Protein AF-0000000076236258 (afdb_homodimer)

Organism: NCBI:txid252671

Radius of gyration: 35.23 Å; Cα contacts (8 Å, |Δi|>4): 524; chains: 2; bounding box: 42×147×108 Å

Nearest PDB structures (foldseek):
  4jph-assembly2_C  TM=7.464E-01  e=4.775E-06  Mus musculus
  4jph-assembly2_D  TM=6.892E-01  e=2.609E-06  Mus musculus
  5hk5-assembly2_E  TM=7.072E-01  e=2.609E-06  Mus musculus
  5aej-assembly2_B  TM=6.443E-01  e=1.145E-06  Homo sapiens
  8enf-assembly1_A  TM=7.662E-01  e=2.104E-05  Caenorhabditis elegans

Structure (mmCIF, N/CA/C/O backbone):
data_AF-0000000076236258-model_v1
#
loop_
_entity.id
_entity.type
_entity.pdbx_description
1 polymer 'CTCK domain-containing protein'
#
loop_
_atom_site.group_PDB
_atom_site.id
_atom_site.type_symbol
_atom_site.label_atom_id
_atom_site.label_alt_id
_atom_site.label_comp_id
_atom_site.label_asym_id
_atom_site.label_entity_id
_atom_site.label_seq_id
_atom_site.pdbx_PDB_ins_code
_atom_site.Cartn_x
_atom_site.Cartn_y
_atom_site.Cartn_z
_atom_site.occupancy
_atom_site.B_iso_or_equiv
_atom_site.auth_seq_id
_atom_site.auth_comp_id
_atom_site.auth_asym_id
_atom_site.auth_atom_id
_atom_site.pdbx_PDB_model_num
ATOM 1 N N . MET A 1 1 ? 23.906 -75.125 52.469 1 28.56 1 MET A N 1
ATOM 2 C CA . MET A 1 1 ? 23.453 -74.688 51.156 1 28.56 1 MET A CA 1
ATOM 3 C C . MET A 1 1 ? 23.188 -73.188 51.125 1 28.56 1 MET A C 1
ATOM 5 O O . MET A 1 1 ? 22.469 -72.688 52 1 28.56 1 MET A O 1
ATOM 9 N N . THR A 1 2 ? 24.234 -72.438 50.594 1 33.56 2 THR A N 1
ATOM 10 C CA . THR A 1 2 ? 24.688 -71.062 50.406 1 33.56 2 THR A CA 1
ATOM 11 C C . THR A 1 2 ? 23.703 -70.312 49.562 1 33.56 2 THR A C 1
ATOM 13 O O . THR A 1 2 ? 23.5 -70.625 48.375 1 33.56 2 THR A O 1
ATOM 16 N N . LYS A 1 3 ? 22.547 -69.938 50.188 1 36.69 3 LYS A N 1
ATOM 17 C CA . LYS A 1 3 ? 21.438 -69.188 49.656 1 36.69 3 LYS A CA 1
ATOM 18 C C . LYS A 1 3 ? 21.938 -67.812 49.094 1 36.69 3 LYS A C 1
ATOM 20 O O . LYS A 1 3 ? 22.375 -66.938 49.844 1 36.69 3 LYS A O 1
ATOM 25 N N . MET A 1 4 ? 22.719 -67.938 47.906 1 33.28 4 MET A N 1
ATOM 26 C CA . MET A 1 4 ? 23.312 -66.875 47.062 1 33.28 4 MET A CA 1
ATOM 27 C C . MET A 1 4 ? 22.266 -65.875 46.625 1 33.28 4 MET A C 1
ATOM 29 O O . MET A 1 4 ? 21.516 -66.125 45.688 1 33.28 4 MET A O 1
ATOM 33 N N . ASN A 1 5 ? 21.234 -65.5 47.469 1 38.91 5 ASN A N 1
ATOM 34 C CA . ASN A 1 5 ? 20.281 -64.625 46.844 1 38.91 5 ASN A CA 1
ATOM 35 C C . ASN A 1 5 ? 20.953 -63.375 46.25 1 38.91 5 ASN A C 1
ATOM 37 O O . ASN A 1 5 ? 21.578 -62.594 46.969 1 38.91 5 ASN A O 1
ATOM 41 N N . SER A 1 6 ? 21.531 -63.438 45 1 36.34 6 SER A N 1
ATOM 42 C CA . SER A 1 6 ? 22.109 -62.438 44.125 1 36.34 6 SER A CA 1
ATOM 43 C C . SER A 1 6 ? 21.125 -61.312 43.844 1 36.34 6 SER A C 1
ATOM 45 O O . SER A 1 6 ? 20.062 -61.531 43.25 1 36.34 6 SER A O 1
ATOM 47 N N . ILE A 1 7 ? 20.672 -60.5 44.812 1 41.94 7 ILE A N 1
ATOM 48 C CA . ILE A 1 7 ? 19.812 -59.344 44.562 1 41.94 7 ILE A CA 1
ATOM 49 C C . ILE A 1 7 ? 20.469 -58.469 43.5 1 41.94 7 ILE A C 1
ATOM 51 O O . ILE A 1 7 ? 21.594 -57.969 43.688 1 41.94 7 ILE A O 1
ATOM 55 N N . LEU A 1 8 ? 20.125 -58.75 42.156 1 35.22 8 LEU A N 1
ATOM 56 C CA . LEU A 1 8 ? 20.406 -58 40.938 1 35.22 8 LEU A CA 1
ATOM 57 C C . LEU A 1 8 ? 19.938 -56.562 41.062 1 35.22 8 LEU A C 1
ATOM 59 O O . LEU A 1 8 ? 18.797 -56.312 41.406 1 35.22 8 LEU A O 1
ATOM 63 N N . GLN A 1 9 ? 20.875 -55.562 41.406 1 39.88 9 GLN A N 1
ATOM 64 C CA . GLN A 1 9 ? 20.781 -54.125 41.438 1 39.88 9 GLN A CA 1
ATOM 65 C C . GLN A 1 9 ? 20.406 -53.562 40.062 1 39.88 9 GLN A C 1
ATOM 67 O O . GLN A 1 9 ? 21.188 -53.656 39.094 1 39.88 9 GLN A O 1
ATOM 72 N N . LEU A 1 10 ? 19.109 -53.781 39.656 1 37.5 10 LEU A N 1
ATOM 73 C CA . LEU A 1 10 ? 18.688 -53.188 38.375 1 37.5 10 LEU A CA 1
ATOM 74 C C . LEU A 1 10 ? 18.875 -51.688 38.406 1 37.5 10 LEU A C 1
ATOM 76 O O . LEU A 1 10 ? 18.281 -51 39.25 1 37.5 10 LEU A O 1
ATOM 80 N N . VAL A 1 11 ? 20.141 -51.156 38.094 1 38.22 11 VAL A N 1
ATOM 81 C CA . VAL A 1 11 ? 20.484 -49.75 37.844 1 38.22 11 VAL A CA 1
ATOM 82 C C . VAL A 1 11 ? 19.562 -49.188 36.781 1 38.22 11 VAL A C 1
ATOM 84 O O . VAL A 1 11 ? 19.516 -49.688 35.656 1 38.22 11 VAL A O 1
ATOM 87 N N . CYS A 1 12 ? 18.359 -48.688 37.188 1 34.53 12 CYS A N 1
ATOM 88 C CA . CYS A 1 12 ? 17.453 -47.938 36.312 1 34.53 12 CYS A CA 1
ATOM 89 C C . CYS A 1 12 ? 18.172 -46.719 35.719 1 34.53 12 CYS A C 1
ATOM 91 O O . CYS A 1 12 ? 18.484 -45.75 36.438 1 34.53 12 CYS A O 1
ATOM 93 N N . LEU A 1 13 ? 19.125 -46.969 34.781 1 40.09 13 LEU A N 1
ATOM 94 C CA . LEU A 1 13 ? 19.703 -45.844 34.031 1 40.09 13 LEU A CA 1
ATOM 95 C C . LEU A 1 13 ? 18.625 -45.031 33.312 1 40.09 13 LEU A C 1
ATOM 97 O O . LEU A 1 13 ? 18 -45.531 32.375 1 40.09 13 LEU A O 1
ATOM 101 N N . VAL A 1 14 ? 17.766 -44.344 34.125 1 42.22 14 VAL A N 1
ATOM 102 C CA . VAL A 1 14 ? 16.828 -43.438 33.5 1 42.22 14 VAL A CA 1
ATOM 103 C C . VAL A 1 14 ? 17.578 -42.469 32.594 1 42.22 14 VAL A C 1
ATOM 105 O O . VAL A 1 14 ? 18.453 -41.719 33.062 1 42.22 14 VAL A O 1
ATOM 108 N N . THR A 1 15 ? 18.016 -42.906 31.406 1 41.34 15 THR A N 1
ATOM 109 C CA . THR A 1 15 ? 18.5 -41.969 30.391 1 41.34 15 THR A CA 1
ATOM 110 C C . THR A 1 15 ? 17.469 -40.875 30.141 1 41.34 15 THR A C 1
ATOM 112 O O . THR A 1 15 ? 16.297 -41.156 29.859 1 41.34 15 THR A O 1
ATOM 115 N N . PHE A 1 16 ? 17.469 -39.844 31.031 1 44.34 16 PHE A N 1
ATOM 116 C CA . PHE A 1 16 ? 16.75 -38.594 30.734 1 44.34 16 PHE A CA 1
ATOM 117 C C . PHE A 1 16 ? 17.062 -38.125 29.328 1 44.34 16 PHE A C 1
ATOM 119 O O . PHE A 1 16 ? 18.188 -37.688 29.062 1 44.34 16 PHE A O 1
ATOM 126 N N . ILE A 1 17 ? 16.547 -38.875 28.312 1 44.97 17 ILE A N 1
ATOM 127 C CA . ILE A 1 17 ? 16.625 -38.312 26.969 1 44.97 17 ILE A CA 1
ATOM 128 C C . ILE A 1 17 ? 16.016 -36.906 26.969 1 44.97 17 ILE A C 1
ATOM 130 O O . ILE A 1 17 ? 14.828 -36.75 27.219 1 44.97 17 ILE A O 1
ATOM 134 N N . SER A 1 18 ? 16.703 -35.938 27.562 1 43 18 SER A N 1
ATOM 135 C CA . SER A 1 18 ? 16.312 -34.562 27.297 1 43 18 SER A CA 1
ATOM 136 C C . SER A 1 18 ? 16.172 -34.312 25.797 1 43 18 SER A C 1
ATOM 138 O O . SER A 1 18 ? 17.156 -34.312 25.062 1 43 18 SER A O 1
ATOM 140 N N . PHE A 1 19 ? 15.094 -34.938 25.203 1 40.5 19 PHE A N 1
ATOM 141 C CA . PHE A 1 19 ? 14.82 -34.438 23.859 1 40.5 19 PHE A CA 1
ATOM 142 C C . PHE A 1 19 ? 14.703 -32.938 23.844 1 40.5 19 PHE A C 1
ATOM 144 O O . PHE A 1 19 ? 13.719 -32.375 24.328 1 40.5 19 PHE A O 1
ATOM 151 N N . CYS A 1 20 ? 15.82 -32.188 24.188 1 41.91 20 CYS A N 1
ATOM 152 C CA . CYS A 1 20 ? 15.812 -30.781 23.766 1 41.91 20 CYS A CA 1
ATOM 153 C C . CYS A 1 20 ? 15.273 -30.641 22.344 1 41.91 20 CYS A C 1
ATOM 155 O O . CYS A 1 20 ? 15.875 -31.156 21.391 1 41.91 20 CYS A O 1
ATOM 157 N N . HIS A 1 21 ? 13.914 -30.891 22.266 1 39.44 21 HIS A N 1
ATOM 158 C CA . HIS A 1 21 ? 13.305 -30.469 21 1 39.44 21 HIS A CA 1
ATOM 159 C C . HIS A 1 21 ? 13.867 -29.141 20.531 1 39.44 21 HIS A C 1
ATOM 161 O O . HIS A 1 21 ? 13.875 -28.156 21.281 1 39.44 21 HIS A O 1
ATOM 167 N N . SER A 1 22 ? 14.961 -29.203 19.812 1 40.66 22 SER A N 1
ATOM 168 C CA . SER A 1 22 ? 15.383 -28.047 19.031 1 40.66 22 SER A CA 1
ATOM 169 C C . SER A 1 22 ? 14.219 -27.453 18.25 1 40.66 22 SER A C 1
ATOM 171 O O . SER A 1 22 ? 13.602 -28.125 17.422 1 40.66 22 SER A O 1
ATOM 173 N N . ALA A 1 23 ? 13.297 -26.641 18.953 1 37.44 23 ALA A N 1
ATOM 174 C CA . ALA A 1 23 ? 12.477 -25.719 18.172 1 37.44 23 ALA A CA 1
ATOM 175 C C . ALA A 1 23 ? 13.281 -25.125 17.031 1 37.44 23 ALA A C 1
ATOM 177 O O . ALA A 1 23 ? 14.281 -24.422 17.25 1 37.44 23 ALA A O 1
ATOM 178 N N . SER A 1 24 ? 13.469 -25.969 16.016 1 32.91 24 SER A N 1
ATOM 179 C CA . SER A 1 24 ? 13.93 -25.297 14.797 1 32.91 24 SER A CA 1
ATOM 180 C C . SER A 1 24 ? 13.125 -24.031 14.516 1 32.91 24 SER A C 1
ATOM 182 O O . SER A 1 24 ? 11.914 -24.109 14.281 1 32.91 24 SER A O 1
ATOM 184 N N . LEU A 1 25 ? 13.289 -23.047 15.406 1 31.89 25 LEU A N 1
ATOM 185 C CA . LEU A 1 25 ? 12.82 -21.75 14.922 1 31.89 25 LEU A CA 1
ATOM 186 C C . LEU A 1 25 ? 13.102 -21.594 13.43 1 31.89 25 LEU A C 1
ATOM 188 O O . LEU A 1 25 ? 14.25 -21.719 12.992 1 31.89 25 LEU A O 1
ATOM 192 N N . VAL A 1 26 ? 12.32 -22.234 12.633 1 31 26 VAL A N 1
ATOM 193 C CA . VAL A 1 26 ? 12.328 -21.734 11.266 1 31 26 VAL A CA 1
ATOM 194 C C . VAL A 1 26 ? 12.531 -20.219 11.266 1 31 26 VAL A C 1
ATOM 196 O O . VAL A 1 26 ? 11.648 -19.469 11.68 1 31 26 VAL A O 1
ATOM 199 N N . ARG A 1 27 ? 13.664 -19.812 11.672 1 29.17 27 ARG A N 1
ATOM 200 C CA . ARG A 1 27 ? 14.016 -18.438 11.32 1 29.17 27 ARG A CA 1
ATOM 201 C C . ARG A 1 27 ? 13.609 -18.109 9.883 1 29.17 27 ARG A C 1
ATOM 203 O O . ARG A 1 27 ? 14.07 -18.766 8.945 1 29.17 27 ARG A O 1
ATOM 210 N N . ARG A 1 28 ? 12.258 -17.969 9.633 1 30.39 28 ARG A N 1
ATOM 211 C CA . ARG A 1 28 ? 12.016 -17.219 8.398 1 30.39 28 ARG A CA 1
ATOM 212 C C . ARG A 1 28 ? 13.18 -16.297 8.078 1 30.39 28 ARG A C 1
ATOM 214 O O . ARG A 1 28 ? 13.57 -15.469 8.906 1 30.39 28 ARG A O 1
ATOM 221 N N . SER A 1 29 ? 14.141 -16.859 7.523 1 35.22 29 SER A N 1
ATOM 222 C CA . SER A 1 29 ? 15.156 -15.945 7 1 35.22 29 SER A CA 1
ATOM 223 C C . SER A 1 29 ? 14.547 -14.602 6.609 1 35.22 29 SER A C 1
ATOM 225 O O . SER A 1 29 ? 13.703 -14.531 5.715 1 35.22 29 SER A O 1
ATOM 227 N N . VAL A 1 30 ? 14.102 -13.891 7.547 1 35.78 30 VAL A N 1
ATOM 228 C CA . VAL A 1 30 ? 14.117 -12.516 7.047 1 35.78 30 VAL A CA 1
ATOM 229 C C . VAL A 1 30 ? 15.367 -12.281 6.207 1 35.78 30 VAL A C 1
ATOM 231 O O . VAL A 1 30 ? 16.484 -12.375 6.715 1 35.78 30 VAL A O 1
ATOM 234 N N . ASP A 1 31 ? 15.594 -13.094 5.176 1 35.62 31 ASP A N 1
ATOM 235 C CA . ASP A 1 31 ? 16.656 -12.547 4.34 1 35.62 31 ASP A CA 1
ATOM 236 C C . ASP A 1 31 ? 16.75 -11.031 4.488 1 35.62 31 ASP A C 1
ATOM 238 O O . ASP A 1 31 ? 15.75 -10.328 4.352 1 35.62 31 ASP A O 1
ATOM 242 N N . GLY A 1 32 ? 17.391 -10.477 5.43 1 41.44 32 GLY A N 1
ATOM 243 C CA . GLY A 1 32 ? 17.875 -9.109 5.426 1 41.44 32 GLY A CA 1
ATOM 244 C C . GLY A 1 32 ? 17.984 -8.516 4.031 1 41.44 32 GLY A C 1
ATOM 245 O O . GLY A 1 32 ? 18.891 -7.738 3.754 1 41.44 32 GLY A O 1
ATOM 246 N N . SER A 1 33 ? 17.531 -9.273 3.004 1 45.41 33 SER A N 1
ATOM 247 C CA . SER A 1 33 ? 17.719 -8.789 1.641 1 45.41 33 SER A CA 1
ATOM 248 C C . SER A 1 33 ? 17.344 -7.316 1.517 1 45.41 33 SER A C 1
ATOM 250 O O . SER A 1 33 ? 16.297 -6.895 2.031 1 45.41 33 SER A O 1
ATOM 252 N N . ALA A 1 34 ? 18.312 -6.543 1.333 1 53.38 34 ALA A N 1
ATOM 253 C CA . ALA A 1 34 ? 18.203 -5.16 0.871 1 53.38 34 ALA A CA 1
ATOM 254 C C . ALA A 1 34 ? 16.938 -4.953 0.055 1 53.38 34 ALA A C 1
ATOM 256 O O . ALA A 1 34 ? 16.625 -5.734 -0.847 1 53.38 34 ALA A O 1
ATOM 257 N N . SER A 1 35 ? 15.922 -4.324 0.714 1 75.06 35 SER A N 1
ATOM 258 C CA . SER A 1 35 ? 14.711 -3.949 -0.01 1 75.06 35 SER A CA 1
ATOM 259 C C . SER A 1 35 ? 15.016 -3.658 -1.477 1 75.06 35 SER A C 1
ATOM 261 O O . SER A 1 35 ? 15.898 -2.863 -1.788 1 75.06 35 SER A O 1
ATOM 263 N N . THR A 1 36 ? 14.734 -4.645 -2.277 1 90.44 36 THR A N 1
ATOM 264 C CA . THR A 1 36 ? 14.883 -4.445 -3.715 1 90.44 36 THR A CA 1
ATOM 265 C C . THR A 1 36 ? 13.664 -3.723 -4.289 1 90.44 36 THR A C 1
ATOM 267 O O . THR A 1 36 ? 12.578 -3.777 -3.719 1 90.44 36 THR A O 1
ATOM 270 N N . PRO A 1 37 ? 13.945 -2.998 -5.316 1 96.12 37 PRO A N 1
ATOM 271 C CA . PRO A 1 37 ? 12.797 -2.393 -5.988 1 96.12 37 PRO A CA 1
ATOM 272 C C . PRO A 1 37 ? 11.82 -3.43 -6.531 1 96.12 37 PRO A C 1
ATOM 274 O O . PRO A 1 37 ? 12.195 -4.582 -6.762 1 96.12 37 PRO A O 1
ATOM 277 N N . CYS A 1 38 ? 10.672 -3.082 -6.742 1 97.31 38 CYS A N 1
ATOM 278 C CA . CYS A 1 38 ? 9.594 -3.92 -7.254 1 97.31 38 CYS A CA 1
ATOM 279 C C . CYS A 1 38 ? 10.023 -4.633 -8.531 1 97.31 38 CYS A C 1
ATOM 281 O O . CYS A 1 38 ? 10.398 -3.984 -9.516 1 97.31 38 CYS A O 1
ATOM 283 N N . ALA A 1 39 ? 9.938 -5.941 -8.484 1 98.44 39 ALA A N 1
ATOM 284 C CA . ALA A 1 39 ? 10.375 -6.754 -9.617 1 98.44 39 ALA A CA 1
ATOM 285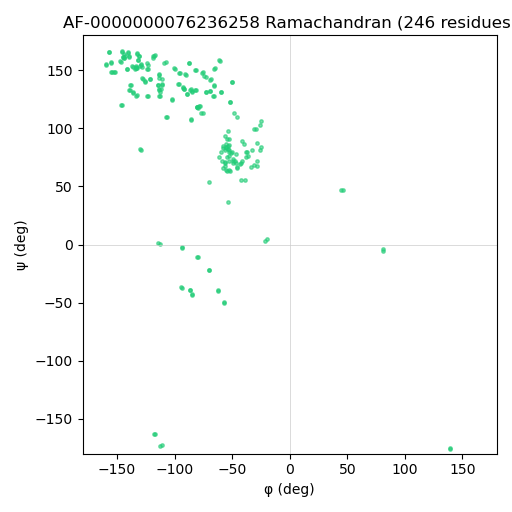 C C . ALA A 1 39 ? 9.703 -8.125 -9.602 1 98.44 39 ALA A C 1
ATOM 287 O O . ALA A 1 39 ? 9.102 -8.516 -8.594 1 98.44 39 ALA A O 1
ATOM 288 N N . VAL A 1 40 ? 9.844 -8.781 -10.781 1 98.75 40 VAL A N 1
ATOM 289 C CA . VAL A 1 40 ? 9.344 -10.148 -10.898 1 98.75 40 VAL A CA 1
ATOM 290 C C . VAL A 1 40 ? 10.141 -11.07 -9.984 1 98.75 40 VAL A C 1
ATOM 292 O O . VAL A 1 40 ? 11.367 -10.977 -9.914 1 98.75 40 VAL A O 1
ATOM 295 N N . LYS A 1 41 ? 9.477 -11.938 -9.297 1 98.38 41 LYS A N 1
ATOM 296 C CA . LYS A 1 41 ? 10.117 -12.867 -8.367 1 98.38 41 LYS A CA 1
ATOM 297 C C . LYS A 1 41 ? 9.508 -14.266 -8.5 1 98.38 41 LYS A C 1
ATOM 299 O O . LYS A 1 41 ? 8.289 -14.414 -8.562 1 98.38 41 LYS A O 1
ATOM 304 N N . LYS A 1 42 ? 10.359 -15.297 -8.484 1 98.19 42 LYS A N 1
ATOM 305 C CA . LYS A 1 42 ? 9.875 -16.672 -8.453 1 98.19 42 LYS A CA 1
ATOM 306 C C . LYS A 1 42 ? 9.219 -17 -7.113 1 98.19 42 LYS A C 1
ATOM 308 O O . LYS A 1 42 ? 9.719 -16.594 -6.059 1 98.19 42 LYS A O 1
ATOM 313 N N . MET A 1 43 ? 8.125 -17.781 -7.16 1 97.19 43 MET A N 1
ATOM 314 C CA . MET A 1 43 ? 7.375 -18.188 -5.973 1 97.19 43 MET A CA 1
ATOM 315 C C . MET A 1 43 ? 6.793 -19.578 -6.141 1 97.19 43 MET A C 1
ATOM 317 O O . MET A 1 43 ? 6.617 -20.047 -7.262 1 97.19 43 MET A O 1
ATOM 321 N N . ARG A 1 44 ? 6.531 -20.172 -5.004 1 96.69 44 ARG A N 1
ATOM 322 C CA . ARG A 1 44 ? 5.875 -21.469 -5.027 1 96.69 44 ARG A CA 1
ATOM 323 C C . ARG A 1 44 ? 4.367 -21.328 -4.844 1 96.69 44 ARG A C 1
ATOM 325 O O . ARG A 1 44 ? 3.912 -20.562 -3.988 1 96.69 44 ARG A O 1
ATOM 332 N N . MET A 1 45 ? 3.684 -22.109 -5.641 1 96.75 45 MET A N 1
ATOM 333 C CA . MET A 1 45 ? 2.227 -22.109 -5.539 1 96.75 45 MET A CA 1
ATOM 334 C C . MET A 1 45 ? 1.678 -23.531 -5.582 1 96.75 45 MET A C 1
ATOM 336 O O . MET A 1 45 ? 2.059 -24.328 -6.449 1 96.75 45 MET A O 1
ATOM 340 N N . LYS A 1 46 ? 0.802 -23.797 -4.605 1 96.19 46 LYS A N 1
ATOM 341 C CA . LYS A 1 46 ? 0.117 -25.078 -4.605 1 96.19 46 LYS A CA 1
ATOM 342 C C . LYS A 1 46 ? -1.222 -25 -5.332 1 96.19 46 LYS A C 1
ATOM 344 O O . LYS A 1 46 ? -2.002 -24.062 -5.098 1 96.19 46 LYS A O 1
ATOM 349 N N . ILE A 1 47 ? -1.46 -25.938 -6.121 1 96.06 47 ILE A N 1
ATOM 350 C CA . ILE A 1 47 ? -2.707 -26.031 -6.871 1 96.06 47 ILE A CA 1
ATOM 351 C C . ILE A 1 47 ? -3.523 -27.219 -6.387 1 96.06 47 ILE A C 1
ATOM 353 O O . ILE A 1 47 ? -3.023 -28.344 -6.355 1 96.06 47 ILE A O 1
ATOM 357 N N . TYR A 1 48 ? -4.781 -26.922 -6.055 1 94.5 48 TYR A N 1
ATOM 358 C CA . TYR A 1 48 ? -5.703 -27.922 -5.535 1 94.5 48 TYR A CA 1
ATOM 359 C C . TYR A 1 48 ? -6.855 -28.156 -6.504 1 94.5 48 TYR A C 1
ATOM 361 O O . TYR A 1 48 ? -7.402 -27.203 -7.07 1 94.5 48 TYR A O 1
ATOM 369 N N . GLU A 1 49 ? -7.191 -29.438 -6.676 1 93.75 49 GLU A N 1
ATOM 370 C CA . GLU A 1 49 ? -8.359 -29.875 -7.43 1 93.75 49 GLU A CA 1
ATOM 371 C C . GLU A 1 49 ? -8.953 -31.141 -6.824 1 93.75 49 GLU A C 1
ATOM 373 O O . GLU A 1 49 ? -8.273 -32.156 -6.699 1 93.75 49 GLU A O 1
ATOM 378 N N . PRO A 1 50 ? -10.219 -31 -6.414 1 94.19 50 PRO A N 1
ATOM 379 C CA . PRO A 1 50 ? -10.805 -32.219 -5.859 1 94.19 50 PRO A CA 1
ATOM 380 C C . PRO A 1 50 ? -10.625 -33.438 -6.773 1 94.19 50 PRO A C 1
ATOM 382 O O . PRO A 1 50 ? -10.836 -33.344 -7.984 1 94.19 50 PRO A O 1
ATOM 385 N N . GLY A 1 51 ? -10.312 -34.625 -6.117 1 96.94 51 GLY A N 1
ATOM 386 C CA . GLY A 1 51 ? -10.102 -35.875 -6.855 1 96.94 51 GLY A CA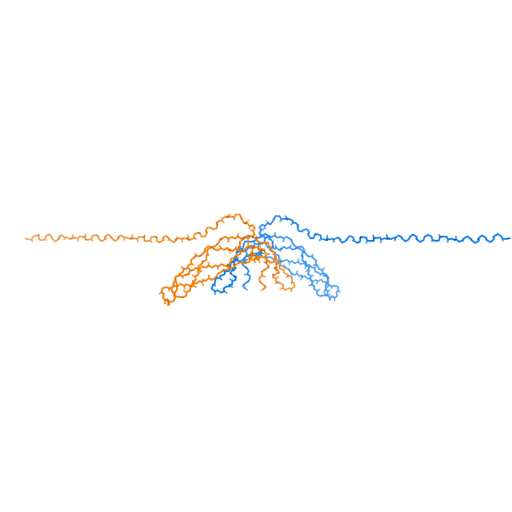 1
ATOM 387 C C . GLY A 1 51 ? -8.711 -35.969 -7.453 1 96.94 51 GLY A C 1
ATOM 388 O O . GLY A 1 51 ? -8.359 -37 -8.031 1 96.94 51 GLY A O 1
ATOM 389 N N . CYS A 1 52 ? -7.945 -34.906 -7.289 1 97.31 52 CYS A N 1
ATOM 390 C CA . CYS A 1 52 ? -6.598 -34.875 -7.852 1 97.31 52 CYS A CA 1
ATOM 391 C C . CYS A 1 52 ? -5.551 -34.719 -6.754 1 97.31 52 CYS A C 1
ATOM 393 O O . CYS A 1 52 ? -5.879 -34.344 -5.633 1 97.31 52 CYS A O 1
ATOM 395 N N . GLY A 1 53 ? -4.293 -35.094 -7.094 1 96.88 53 GLY A N 1
ATOM 396 C CA . GLY A 1 53 ? -3.174 -34.812 -6.211 1 96.88 53 GLY A CA 1
ATOM 397 C C . GLY A 1 53 ? -2.756 -33.344 -6.238 1 96.88 53 GLY A C 1
ATOM 398 O O . GLY A 1 53 ? -2.842 -32.688 -7.277 1 96.88 53 GLY A O 1
ATOM 399 N N . VAL A 1 54 ? -2.277 -32.875 -5.129 1 96.44 54 VAL A N 1
ATOM 400 C CA . VAL A 1 54 ? -1.801 -31.5 -5.051 1 96.44 54 VAL A CA 1
ATOM 401 C C . VAL A 1 54 ? -0.526 -31.344 -5.875 1 96.44 54 VAL A C 1
ATOM 403 O O . VAL A 1 54 ? 0.377 -32.188 -5.797 1 96.44 54 VAL A O 1
ATOM 406 N N . VAL A 1 55 ? -0.478 -30.344 -6.684 1 97 55 VAL A N 1
ATOM 407 C CA . VAL A 1 55 ? 0.728 -30.031 -7.445 1 97 55 VAL A CA 1
ATOM 408 C C . VAL A 1 55 ? 1.309 -28.703 -6.984 1 97 55 VAL A C 1
ATOM 410 O O . VAL A 1 55 ? 0.574 -27.734 -6.801 1 97 55 VAL A O 1
ATOM 413 N N . THR A 1 56 ? 2.625 -28.641 -6.746 1 97 56 THR A N 1
ATOM 414 C CA . THR A 1 56 ? 3.33 -27.406 -6.449 1 97 56 THR A CA 1
ATOM 415 C C . THR A 1 56 ? 4.09 -26.906 -7.676 1 97 56 THR A C 1
ATOM 417 O O . THR A 1 56 ? 4.906 -27.641 -8.242 1 97 56 THR A O 1
ATOM 420 N N . VAL A 1 57 ? 3.775 -25.719 -8.008 1 97.44 57 VAL A N 1
ATOM 421 C CA . VAL A 1 57 ? 4.48 -25.156 -9.148 1 97.44 57 VAL A CA 1
ATOM 422 C C . VAL A 1 57 ? 5.359 -23.984 -8.688 1 97.44 57 VAL A C 1
ATOM 424 O O . VAL A 1 57 ? 5.047 -23.312 -7.707 1 97.44 57 VAL A O 1
ATOM 427 N N . ILE A 1 58 ? 6.539 -23.828 -9.375 1 97.38 58 ILE A N 1
ATOM 428 C CA . ILE A 1 58 ? 7.301 -22.594 -9.266 1 97.38 58 ILE A CA 1
ATOM 429 C C . ILE A 1 58 ? 6.773 -21.562 -10.273 1 97.38 58 ILE A C 1
ATOM 431 O O . ILE A 1 58 ? 6.898 -21.766 -11.492 1 97.38 58 ILE A O 1
ATOM 435 N N . THR A 1 59 ? 6.148 -20.625 -9.758 1 97.25 59 THR A N 1
ATOM 436 C CA . THR A 1 59 ? 5.602 -19.562 -10.602 1 97.25 59 THR A CA 1
ATOM 437 C C . THR A 1 59 ? 6.32 -18.25 -10.344 1 97.25 59 THR A C 1
ATOM 439 O O . THR A 1 59 ? 7.367 -18.219 -9.695 1 97.25 59 THR A O 1
ATOM 442 N N . LYS A 1 60 ? 5.688 -17.172 -11.047 1 98.62 60 LYS A N 1
ATOM 443 C CA . LYS A 1 60 ? 6.27 -15.844 -10.836 1 98.62 60 LYS A CA 1
ATOM 444 C C . LYS A 1 60 ? 5.227 -14.859 -10.312 1 98.62 60 LYS A C 1
ATOM 446 O O . LYS A 1 60 ? 4.137 -14.742 -10.875 1 98.62 60 LYS A O 1
ATOM 451 N N . GLY A 1 61 ? 5.562 -14.211 -9.242 1 98.31 61 GLY A N 1
ATOM 452 C CA . GLY A 1 61 ? 4.848 -13.062 -8.727 1 98.31 61 GLY A CA 1
ATOM 453 C C . GLY A 1 61 ? 5.688 -11.797 -8.703 1 98.31 61 GLY A C 1
ATOM 454 O O . GLY A 1 61 ? 6.664 -11.68 -9.445 1 98.31 61 GLY A O 1
ATOM 455 N N . CYS A 1 62 ? 5.184 -10.883 -7.941 1 98.31 62 CYS A N 1
ATOM 456 C CA . CYS A 1 62 ? 5.883 -9.609 -7.824 1 98.31 62 CYS A CA 1
ATOM 457 C C . CYS A 1 62 ? 6.258 -9.32 -6.375 1 98.31 62 CYS A C 1
ATOM 459 O O . CYS A 1 62 ? 5.488 -9.617 -5.461 1 98.31 62 CYS A O 1
ATOM 461 N N . HIS A 1 63 ? 7.441 -8.742 -6.266 1 97.44 63 HIS A N 1
ATOM 462 C CA . HIS A 1 63 ? 7.934 -8.398 -4.934 1 97.44 63 HIS A CA 1
ATOM 463 C C . HIS A 1 63 ? 8.883 -7.207 -4.988 1 97.44 63 HIS A C 1
ATOM 465 O O . HIS A 1 63 ? 9.695 -7.094 -5.91 1 97.44 63 HIS A O 1
ATOM 471 N N . GLY A 1 64 ? 8.82 -6.469 -3.873 1 96.75 64 GLY A N 1
ATOM 472 C CA . GLY A 1 64 ? 9.758 -5.367 -3.727 1 96.75 64 GLY A CA 1
ATOM 473 C C . GLY A 1 64 ? 9.125 -4.121 -3.135 1 96.75 64 GLY A C 1
ATOM 474 O O . GLY A 1 64 ? 7.945 -4.125 -2.771 1 96.75 64 GLY A O 1
ATOM 475 N N . TYR A 1 65 ? 9.914 -3.053 -3.072 1 95.62 65 TYR A N 1
ATOM 476 C CA . TYR A 1 65 ? 9.406 -1.88 -2.367 1 95.62 65 TYR A CA 1
ATOM 477 C C . TYR A 1 65 ? 8.781 -0.885 -3.34 1 95.62 65 TYR A C 1
ATOM 479 O O . TYR A 1 65 ? 9.227 -0.769 -4.484 1 95.62 65 TYR A O 1
ATOM 487 N N . CYS A 1 66 ? 7.844 -0.245 -2.873 1 95.56 66 CYS A N 1
ATOM 488 C CA . CYS A 1 66 ? 7.219 0.93 -3.475 1 95.56 66 CYS A CA 1
ATOM 489 C C . CYS A 1 66 ? 7.129 2.072 -2.471 1 95.56 66 CYS A C 1
ATOM 491 O O . CYS A 1 66 ? 7.172 1.847 -1.259 1 95.56 66 CYS A O 1
ATOM 493 N N . THR A 1 67 ? 7.082 3.264 -3.068 1 95 67 THR A N 1
ATOM 494 C CA . THR A 1 67 ? 7.012 4.422 -2.188 1 95 67 THR A CA 1
ATOM 495 C C . THR A 1 67 ? 5.559 4.793 -1.896 1 95 67 THR A C 1
ATOM 497 O O . THR A 1 67 ? 4.688 4.637 -2.754 1 95 67 THR A O 1
ATOM 500 N N . SER A 1 68 ? 5.426 5.27 -0.695 1 95 68 SER A N 1
ATOM 501 C CA . SER A 1 68 ? 4.113 5.75 -0.271 1 95 68 SER A CA 1
ATOM 502 C C . SER A 1 68 ? 4.242 6.953 0.66 1 95 68 SER A C 1
ATOM 504 O O . SER A 1 68 ? 5.328 7.238 1.169 1 95 68 SER A O 1
ATOM 506 N N . SER A 1 69 ? 3.104 7.645 0.744 1 95.62 69 SER A N 1
ATOM 507 C CA . SER A 1 69 ? 3.027 8.781 1.65 1 95.62 69 SER A CA 1
ATOM 508 C C . SER A 1 69 ? 1.667 8.859 2.336 1 95.62 69 SER A C 1
ATOM 510 O O . SER A 1 69 ? 0.651 8.469 1.754 1 95.62 69 SER A O 1
ATOM 512 N N . SER A 1 70 ? 1.746 9.438 3.559 1 96.06 70 SER A N 1
ATOM 513 C CA . SER A 1 70 ? 0.504 9.586 4.309 1 96.06 70 SER A CA 1
ATOM 514 C C . SER A 1 70 ? 0.585 10.742 5.297 1 96.06 70 SER A C 1
ATOM 516 O O . SER A 1 70 ? 1.67 11.086 5.773 1 96.06 70 SER A O 1
ATOM 518 N N . MET A 1 71 ? -0.553 11.352 5.516 1 96.88 71 MET A N 1
ATOM 519 C CA . MET A 1 71 ? -0.67 12.422 6.504 1 96.88 71 MET A CA 1
ATOM 520 C C . MET A 1 71 ? -2.123 12.617 6.926 1 96.88 71 MET A C 1
ATOM 522 O O . MET A 1 71 ? -3.039 12.359 6.141 1 96.88 71 MET A O 1
ATOM 526 N N . TYR A 1 72 ? -2.309 13.133 8.109 1 96.38 72 TYR A N 1
ATOM 527 C CA . TYR A 1 72 ? -3.67 13.445 8.531 1 96.38 72 TYR A CA 1
ATOM 528 C C . TYR A 1 72 ? -4.121 14.789 7.965 1 96.38 72 TYR A C 1
ATOM 530 O O . TYR A 1 72 ? -3.389 15.773 8.031 1 96.38 72 TYR A O 1
ATOM 538 N N . THR A 1 73 ? -5.312 14.719 7.43 1 93.62 73 THR A N 1
ATOM 539 C CA . THR A 1 73 ? -5.934 15.969 6.988 1 93.62 73 THR A CA 1
ATOM 540 C C . THR A 1 73 ? -6.691 16.625 8.133 1 93.62 73 THR A C 1
ATOM 542 O O . THR A 1 73 ? -7.188 15.945 9.039 1 93.62 73 THR A O 1
ATOM 545 N N . ASN A 1 74 ? -6.84 17.875 7.992 1 91.56 74 ASN A N 1
ATOM 546 C CA . ASN A 1 74 ? -7.496 18.594 9.078 1 91.56 74 ASN A CA 1
ATOM 547 C C . ASN A 1 74 ? -9.016 18.578 8.93 1 91.56 74 ASN A C 1
ATOM 549 O O . ASN A 1 74 ? -9.742 18.547 9.922 1 91.56 74 ASN A O 1
ATOM 553 N N . ASP A 1 75 ? -9.547 18.703 7.762 1 86.62 75 ASP A N 1
ATOM 554 C CA . ASP A 1 75 ? -10.977 18.859 7.504 1 86.62 75 ASP A CA 1
ATOM 555 C C . ASP A 1 75 ? -11.75 17.625 7.973 1 86.62 75 ASP A C 1
ATOM 557 O O . ASP A 1 75 ? -12.82 17.75 8.57 1 86.62 75 ASP A O 1
ATOM 561 N N . LYS A 1 76 ? -11.289 16.5 7.82 1 88.44 76 LYS A N 1
ATOM 562 C CA . LYS A 1 76 ? -11.977 15.281 8.219 1 88.44 76 LYS A CA 1
ATOM 563 C C . LYS A 1 76 ? -11.227 14.562 9.344 1 88.44 76 LYS A C 1
ATOM 565 O O . LYS A 1 76 ? -11.695 13.547 9.859 1 88.44 76 LYS A O 1
ATOM 570 N N . ASP A 1 77 ? -10.141 15.141 9.766 1 90.06 77 ASP A N 1
ATOM 571 C CA . ASP A 1 77 ? -9.266 14.469 10.727 1 90.06 77 ASP A CA 1
ATOM 572 C C . ASP A 1 77 ? -9.047 13.008 10.336 1 90.06 77 ASP A C 1
ATOM 574 O O . ASP A 1 77 ? -9.219 12.102 11.156 1 90.06 77 ASP A O 1
ATOM 578 N N . ALA A 1 78 ? -8.734 12.797 9.031 1 93.56 78 ALA A N 1
ATOM 579 C CA . ALA A 1 78 ? -8.562 11.461 8.453 1 93.56 78 ALA A CA 1
ATOM 580 C C . ALA A 1 78 ? -7.191 11.32 7.805 1 93.56 78 ALA A C 1
ATOM 582 O O . ALA A 1 78 ? -6.582 12.312 7.402 1 93.56 78 ALA A O 1
ATOM 583 N N . LEU A 1 79 ? -6.852 10.102 7.758 1 94.31 79 LEU A N 1
ATOM 584 C CA . LEU A 1 79 ? -5.582 9.789 7.109 1 94.31 79 LEU A CA 1
ATOM 585 C C . LEU A 1 79 ? -5.719 9.844 5.59 1 94.31 79 LEU A C 1
ATOM 587 O O . LEU A 1 79 ? -6.492 9.086 5.004 1 94.31 79 LEU A O 1
ATOM 591 N N . ALA A 1 80 ? -5.086 10.758 4.961 1 93.12 80 ALA A N 1
ATOM 592 C CA . ALA A 1 80 ? -4.906 10.766 3.514 1 93.12 80 ALA A CA 1
ATOM 593 C C . ALA A 1 80 ? -3.701 9.93 3.102 1 93.12 80 ALA A C 1
ATOM 595 O O . ALA A 1 80 ? -2.6 10.117 3.621 1 93.12 80 ALA A O 1
ATOM 596 N N . ILE A 1 81 ? -3.959 9.086 2.111 1 92.56 81 ILE A N 1
ATOM 597 C CA . ILE A 1 81 ? -2.906 8.141 1.758 1 92.56 81 ILE A CA 1
ATOM 598 C C . ILE A 1 81 ? -2.723 8.109 0.242 1 92.56 81 ILE A C 1
ATOM 600 O O . ILE A 1 81 ? -3.697 7.988 -0.505 1 92.56 81 ILE A O 1
ATOM 604 N N . ASP A 1 82 ? -1.499 8.281 -0.106 1 92.38 82 ASP A N 1
ATOM 605 C CA . ASP A 1 82 ? -1.022 7.91 -1.435 1 92.38 82 ASP A CA 1
ATOM 606 C C . ASP A 1 82 ? -0.169 6.645 -1.379 1 92.38 82 ASP A C 1
ATOM 608 O O . ASP A 1 82 ? 0.954 6.672 -0.872 1 92.38 82 ASP A O 1
ATOM 612 N N . CYS A 1 83 ? -0.724 5.598 -1.901 1 91.62 83 CYS A N 1
ATOM 613 C CA . CYS A 1 83 ? 0.016 4.352 -1.729 1 91.62 83 CYS A CA 1
ATOM 614 C C . CYS A 1 83 ? 0.122 3.594 -3.047 1 91.62 83 CYS A C 1
ATOM 616 O O . CYS A 1 83 ? -0.671 3.818 -3.963 1 91.62 83 CYS A O 1
ATOM 618 N N . LYS A 1 84 ? 1.184 2.855 -3.109 1 91.56 84 LYS A N 1
ATOM 619 C CA . LYS A 1 84 ? 1.426 1.887 -4.176 1 91.56 84 LYS A CA 1
ATOM 620 C C . LYS A 1 84 ? 1.964 0.574 -3.613 1 91.56 84 LYS A C 1
ATOM 622 O O . LYS A 1 84 ? 2.605 0.561 -2.561 1 91.56 84 LYS A O 1
ATOM 627 N N . PHE A 1 85 ? 1.695 -0.448 -4.305 1 92.25 85 PHE A N 1
ATOM 628 C CA . PHE A 1 85 ? 2.328 -1.717 -3.967 1 92.25 85 PHE A CA 1
ATOM 629 C C . PHE A 1 85 ? 2.729 -2.477 -5.227 1 92.25 85 PHE A C 1
ATOM 631 O O . PHE A 1 85 ? 2.32 -2.115 -6.332 1 92.25 85 PHE A O 1
ATOM 638 N N . CYS A 1 86 ? 3.561 -3.439 -4.98 1 95.75 86 CYS A N 1
ATOM 639 C CA . CYS A 1 86 ? 4.191 -4.141 -6.09 1 95.75 86 CYS A CA 1
ATOM 640 C C . CYS A 1 86 ? 3.25 -5.184 -6.68 1 95.75 86 CYS A C 1
ATOM 642 O O . CYS A 1 86 ? 2.9 -6.16 -6.012 1 95.75 86 CYS A O 1
ATOM 644 N N . LYS A 1 87 ? 2.877 -4.992 -8.062 1 97.06 87 LYS A N 1
ATOM 645 C CA . LYS A 1 87 ? 1.896 -5.902 -8.648 1 97.06 87 LYS A CA 1
ATOM 646 C C . LYS A 1 87 ? 2.223 -6.195 -10.109 1 97.06 87 LYS A C 1
ATOM 648 O O . LYS A 1 87 ? 2.957 -5.441 -10.75 1 97.06 87 LYS A O 1
ATOM 653 N N . PRO A 1 88 ? 1.63 -7.246 -10.688 1 98 88 PRO A N 1
ATOM 654 C CA . PRO A 1 88 ? 1.871 -7.562 -12.094 1 98 88 PRO A CA 1
ATOM 655 C C . PRO A 1 88 ? 1.321 -6.5 -13.047 1 98 88 PRO A C 1
ATOM 657 O O . PRO A 1 88 ? 0.172 -6.074 -12.898 1 98 88 PRO A O 1
ATOM 660 N N . LYS A 1 89 ? 2.176 -6.074 -13.891 1 98.25 89 LYS A N 1
ATOM 661 C CA . LYS A 1 89 ? 1.74 -5.25 -15.016 1 98.25 89 LYS A CA 1
ATOM 662 C C . LYS A 1 89 ? 1.27 -6.109 -16.188 1 98.25 89 LYS A C 1
ATOM 664 O O . LYS A 1 89 ? 0.249 -5.812 -16.812 1 98.25 89 LYS A O 1
ATOM 669 N N . LYS A 1 90 ? 1.984 -7.125 -16.484 1 98.69 90 LYS A N 1
ATOM 670 C CA . LYS A 1 90 ? 1.67 -8.109 -17.5 1 98.69 90 LYS A CA 1
ATOM 671 C C . LYS A 1 90 ? 1.729 -9.531 -16.938 1 98.69 90 LYS A C 1
ATOM 673 O O . LYS A 1 90 ? 2.619 -9.852 -16.156 1 98.69 90 LYS A O 1
ATOM 678 N N . THR A 1 91 ? 0.817 -10.305 -17.422 1 98.5 91 THR A N 1
ATOM 679 C CA . THR A 1 91 ? 0.805 -11.711 -17 1 98.5 91 THR A CA 1
ATOM 680 C C . THR A 1 91 ? 0.706 -12.625 -18.219 1 98.5 91 THR A C 1
ATOM 682 O O . THR A 1 91 ? 0.344 -12.188 -19.312 1 98.5 91 THR A O 1
ATOM 685 N N . ILE A 1 92 ? 1.056 -13.859 -18 1 98.44 92 ILE A N 1
ATOM 686 C CA . ILE A 1 92 ? 0.875 -14.914 -19 1 98.44 92 ILE A CA 1
ATOM 687 C C . ILE A 1 92 ? 0.264 -16.141 -18.344 1 98.44 92 ILE A C 1
ATOM 689 O O . ILE A 1 92 ? 0.44 -16.375 -17.156 1 98.44 92 ILE A O 1
ATOM 693 N N . ARG A 1 93 ? -0.469 -16.906 -19.141 1 98 93 ARG A N 1
ATOM 694 C CA . ARG A 1 93 ? -1.02 -18.156 -18.625 1 98 93 ARG A CA 1
ATOM 695 C C . ARG A 1 93 ? -0.07 -19.328 -18.891 1 98 93 ARG A C 1
ATOM 697 O O . ARG A 1 93 ? 0.474 -19.453 -20 1 98 93 ARG A O 1
ATOM 704 N N . LYS A 1 94 ? 0.12 -20.094 -17.875 1 97.69 94 LYS A N 1
ATOM 705 C CA . LYS A 1 94 ? 0.884 -21.344 -17.953 1 97.69 94 LYS A CA 1
ATOM 706 C C . LYS A 1 94 ? 0.006 -22.547 -17.625 1 97.69 94 LYS A C 1
ATOM 708 O O . LYS A 1 94 ? -1.085 -22.391 -17.078 1 97.69 94 LYS A O 1
ATOM 713 N N . MET A 1 95 ? 0.543 -23.703 -18.031 1 97.12 95 MET A N 1
ATOM 714 C CA . MET A 1 95 ? -0.237 -24.922 -17.781 1 97.12 95 MET A CA 1
ATOM 715 C C . MET A 1 95 ? 0.566 -25.938 -16.984 1 97.12 95 MET A C 1
ATOM 717 O O . MET A 1 95 ? 1.795 -25.969 -17.078 1 97.12 95 MET A O 1
ATOM 721 N N . THR A 1 96 ? -0.169 -26.719 -16.25 1 97.12 96 THR A N 1
ATOM 722 C CA . THR A 1 96 ? 0.404 -27.875 -15.578 1 97.12 96 THR A CA 1
ATOM 723 C C . THR A 1 96 ? -0.549 -29.062 -15.656 1 97.12 96 THR A C 1
ATOM 725 O O . THR A 1 96 ? -1.713 -28.922 -16.031 1 97.12 96 THR A O 1
ATOM 728 N N . VAL A 1 97 ? 0.018 -30.219 -15.43 1 97.44 97 VAL A N 1
ATOM 729 C CA . VAL A 1 97 ? -0.781 -31.438 -15.469 1 97.44 97 VAL A CA 1
ATOM 730 C C . VAL A 1 97 ? -0.881 -32.031 -14.062 1 97.44 97 VAL A C 1
ATOM 732 O O . VAL A 1 97 ? 0.125 -32.156 -13.367 1 97.44 97 VAL A O 1
ATOM 735 N N . MET A 1 98 ? -2.084 -32.375 -13.766 1 97.5 98 MET A N 1
ATOM 736 C CA . MET A 1 98 ? -2.322 -33 -12.469 1 97.5 98 MET A CA 1
ATOM 737 C C . MET A 1 98 ? -2.762 -34.438 -12.648 1 97.5 98 MET A C 1
ATOM 739 O O . MET A 1 98 ? -3.498 -34.781 -13.578 1 97.5 98 MET A O 1
ATOM 743 N N . LYS A 1 99 ? -2.332 -35.312 -11.781 1 98.06 99 LYS A N 1
ATOM 744 C CA . LYS A 1 99 ? -2.838 -36.688 -11.703 1 98.06 99 LYS A CA 1
ATOM 745 C C . LYS A 1 99 ? -4.082 -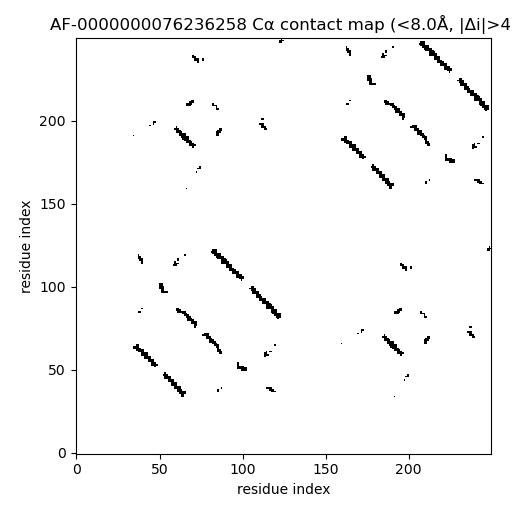36.781 -10.82 1 98.06 99 LYS A C 1
ATOM 747 O O . LYS A 1 99 ? -4.094 -36.25 -9.703 1 98.06 99 LYS A O 1
ATOM 752 N N . CYS A 1 100 ? -5.129 -37.5 -11.375 1 98.12 100 CYS A N 1
ATOM 753 C CA . CYS A 1 100 ? -6.422 -37.531 -10.703 1 98.12 100 CYS A CA 1
ATOM 754 C C . CYS A 1 100 ? -6.906 -38.969 -10.547 1 98.12 100 CYS A C 1
ATOM 756 O O . CYS A 1 100 ? -7.871 -39.375 -11.195 1 98.12 100 CYS A O 1
ATOM 758 N N . PRO A 1 101 ? -6.473 -39.688 -9.586 1 97.44 101 PRO A N 1
ATOM 759 C CA . PRO A 1 101 ? -6.75 -41.125 -9.461 1 97.44 101 PRO A CA 1
ATOM 760 C C . PRO A 1 101 ? -8.211 -41.406 -9.125 1 97.44 101 PRO A C 1
ATOM 762 O O . PRO A 1 101 ? -8.711 -42.5 -9.422 1 97.44 101 PRO A O 1
ATOM 765 N N . MET A 1 102 ? -8.898 -40.438 -8.57 1 97.62 102 MET A N 1
ATOM 766 C CA . MET A 1 102 ? -10.266 -40.688 -8.109 1 97.62 102 MET A CA 1
ATOM 767 C C . MET A 1 102 ? -11.273 -40.312 -9.188 1 97.62 102 MET A C 1
ATOM 769 O O . MET A 1 102 ? -12.484 -40.406 -8.977 1 97.62 102 MET A O 1
ATOM 773 N N . LEU A 1 103 ? -10.758 -39.812 -10.227 1 97.44 103 LEU A N 1
ATOM 774 C CA . LEU A 1 103 ? -11.648 -39.406 -11.305 1 97.44 103 LEU A CA 1
ATOM 775 C C . LEU A 1 103 ? -11.57 -40.344 -12.484 1 97.44 103 LEU A C 1
ATOM 777 O O . LEU A 1 103 ? -10.633 -41.156 -12.586 1 97.44 103 LEU A O 1
ATOM 781 N N . SER A 1 104 ? -12.586 -40.375 -13.289 1 97.06 104 SER A N 1
ATOM 782 C CA . SER A 1 104 ? -12.594 -41.188 -14.492 1 97.06 104 SER A CA 1
ATOM 783 C C . SER A 1 104 ? -11.43 -40.844 -15.414 1 97.06 104 SER A C 1
ATOM 785 O O . SER A 1 104 ? -10.719 -41.719 -15.891 1 97.06 104 SER A O 1
ATOM 787 N N . LYS A 1 105 ? -11.312 -39.531 -15.656 1 96.69 105 LYS A N 1
ATOM 788 C CA . LYS A 1 105 ? -10.125 -39.031 -16.344 1 96.69 105 LYS A CA 1
ATOM 789 C C . LYS A 1 105 ? -8.945 -38.906 -15.391 1 96.69 105 LYS A C 1
ATOM 791 O O . LYS A 1 105 ? -8.969 -38.125 -14.453 1 96.69 105 LYS A O 1
ATOM 796 N N . LYS A 1 106 ? -7.949 -39.625 -15.656 1 97.69 106 LYS A N 1
ATOM 797 C CA . LYS A 1 106 ? -6.891 -39.812 -14.672 1 97.69 106 LYS A CA 1
ATOM 798 C C . LYS A 1 106 ? -5.938 -38.625 -14.648 1 97.69 106 LYS A C 1
ATOM 800 O O . LYS A 1 106 ? -5.066 -38.562 -13.781 1 97.69 106 LYS A O 1
ATOM 805 N N . THR A 1 107 ? -6.078 -37.688 -15.703 1 97.94 107 THR A N 1
ATOM 806 C CA . THR A 1 107 ? -5.273 -36.469 -15.711 1 97.94 107 THR A CA 1
ATOM 807 C C . THR A 1 107 ? -6.141 -35.25 -16.031 1 97.94 107 THR A C 1
ATOM 809 O O . THR A 1 107 ? -7.191 -35.375 -16.656 1 97.94 107 THR A O 1
ATOM 812 N N . LYS A 1 108 ? -5.68 -34.125 -15.523 1 97 108 LYS A N 1
ATOM 813 C CA . LYS A 1 108 ? -6.332 -32.844 -15.797 1 97 108 LYS A CA 1
ATOM 814 C C . LYS A 1 108 ? -5.309 -31.75 -16.047 1 97 108 LYS A C 1
ATOM 816 O O . LYS A 1 108 ? -4.305 -31.672 -15.336 1 97 108 LYS A O 1
ATOM 821 N N . VAL A 1 109 ? -5.55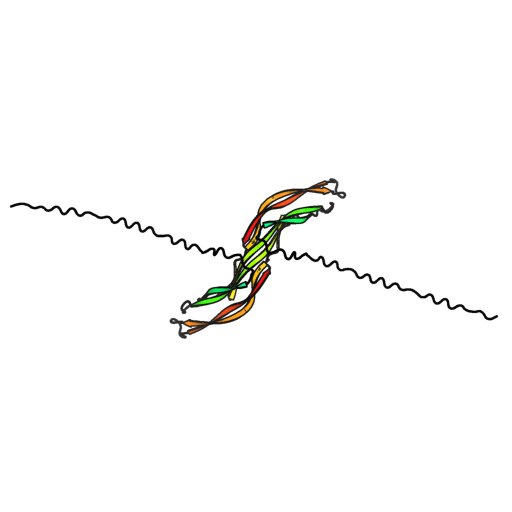1 -31 -17.109 1 96.81 109 VAL A N 1
ATOM 822 C CA . VAL A 1 109 ? -4.715 -29.828 -17.391 1 96.81 109 VAL A CA 1
ATOM 823 C C . VAL A 1 109 ? -5.293 -28.594 -16.703 1 96.81 109 VAL A C 1
ATOM 825 O O . VAL A 1 109 ? -6.477 -28.281 -16.875 1 96.81 109 VAL A O 1
ATOM 828 N N . ILE A 1 110 ? -4.465 -27.891 -15.977 1 95.69 110 ILE A N 1
ATOM 829 C CA . ILE A 1 110 ? -4.914 -26.703 -15.25 1 95.69 110 ILE A CA 1
ATOM 830 C C . ILE A 1 110 ? -4.051 -25.5 -15.633 1 95.69 110 ILE A C 1
ATOM 832 O O . ILE A 1 110 ? -2.828 -25.625 -15.75 1 95.69 110 ILE A O 1
ATOM 836 N N . ALA A 1 111 ? -4.699 -24.406 -15.766 1 96.12 111 ALA A N 1
ATOM 837 C CA . ALA A 1 111 ? -3.98 -23.172 -16.094 1 96.12 111 ALA A CA 1
ATOM 838 C C . ALA A 1 111 ? -3.744 -22.328 -14.844 1 96.12 111 ALA A C 1
ATOM 840 O O . ALA A 1 111 ? -4.543 -22.359 -13.906 1 96.12 111 ALA A O 1
ATOM 841 N N . TYR A 1 112 ? -2.717 -21.594 -14.859 1 96.56 112 TYR A N 1
ATOM 842 C CA . TYR A 1 112 ? -2.445 -20.578 -13.844 1 96.56 112 TYR A CA 1
ATOM 843 C C . TYR A 1 112 ? -1.733 -19.375 -14.445 1 96.56 112 TYR A C 1
ATOM 845 O O . TYR A 1 112 ? -1.198 -19.453 -15.555 1 96.56 112 TYR A O 1
ATOM 853 N N . ARG A 1 113 ? -1.694 -18.328 -13.703 1 97.38 113 ARG A N 1
ATOM 854 C CA . ARG A 1 113 ? -1.147 -17.078 -14.211 1 97.38 113 ARG A CA 1
ATOM 855 C C . ARG A 1 113 ? 0.167 -16.719 -13.523 1 97.38 113 ARG A C 1
ATOM 857 O O . ARG A 1 113 ? 0.299 -16.891 -12.305 1 97.38 113 ARG A O 1
ATOM 864 N N . GLU A 1 114 ? 1.108 -16.266 -14.344 1 97.5 114 GLU A N 1
ATOM 865 C CA . GLU A 1 114 ? 2.342 -15.781 -13.734 1 97.5 114 GLU A CA 1
ATOM 866 C C . GLU A 1 114 ? 2.703 -14.383 -14.242 1 97.5 114 GLU A C 1
ATOM 868 O O . GLU A 1 114 ? 2.365 -14.023 -15.375 1 97.5 114 GLU A O 1
ATOM 873 N N . ALA A 1 115 ? 3.4 -13.586 -13.508 1 98.69 115 ALA A N 1
ATOM 874 C CA . ALA A 1 115 ? 3.824 -12.234 -13.867 1 98.69 115 ALA A CA 1
ATOM 875 C C . ALA A 1 115 ? 4.938 -12.266 -14.914 1 98.69 115 ALA A C 1
ATOM 877 O O . ALA A 1 115 ? 5.895 -13.039 -14.781 1 98.69 115 ALA A O 1
ATOM 878 N N . VAL A 1 116 ? 4.762 -11.5 -15.93 1 98.81 116 VAL A N 1
ATOM 879 C CA . VAL A 1 116 ? 5.82 -11.266 -16.906 1 98.81 116 VAL A CA 1
ATOM 880 C C . VAL A 1 116 ? 6.598 -10.008 -16.547 1 98.81 116 VAL A C 1
ATOM 882 O O . VAL A 1 116 ? 7.816 -9.945 -16.719 1 98.81 116 VAL A O 1
ATOM 885 N N . SER A 1 117 ? 5.867 -9.016 -16.047 1 98.81 117 SER A N 1
ATOM 886 C CA . SER A 1 117 ? 6.438 -7.77 -15.555 1 98.81 117 SER A CA 1
ATOM 887 C C . SER A 1 117 ? 5.676 -7.254 -14.336 1 98.81 117 SER A C 1
ATOM 889 O O . SER A 1 117 ? 4.539 -7.664 -14.086 1 98.81 117 SER A O 1
ATOM 891 N N . CYS A 1 118 ? 6.34 -6.383 -13.602 1 98.62 118 CYS A N 1
ATOM 892 C CA . CYS A 1 118 ? 5.758 -5.848 -12.375 1 98.62 118 CYS A CA 1
ATOM 893 C C . CYS A 1 118 ? 5.891 -4.328 -12.336 1 98.62 118 CYS A C 1
ATOM 895 O O . CYS A 1 118 ? 6.746 -3.756 -13.008 1 98.62 118 CYS A O 1
ATOM 897 N N . GLN A 1 119 ? 5.004 -3.76 -11.508 1 98 119 GLN A N 1
ATOM 898 C CA . GLN A 1 119 ? 5.047 -2.316 -11.297 1 98 119 GLN A CA 1
ATOM 899 C C . GLN A 1 119 ? 4.441 -1.937 -9.953 1 98 119 GLN A C 1
ATOM 901 O O . GLN A 1 119 ? 3.627 -2.68 -9.398 1 98 119 GLN A O 1
ATOM 906 N N . CYS A 1 120 ? 4.887 -0.725 -9.492 1 96.31 120 CYS A N 1
ATOM 907 C CA . CYS A 1 120 ? 4.188 -0.11 -8.367 1 96.31 120 CYS A CA 1
ATOM 908 C C . CYS A 1 120 ? 2.895 0.554 -8.82 1 96.31 120 CYS A C 1
ATOM 910 O O . CYS A 1 120 ? 2.916 1.441 -9.68 1 96.31 120 CYS A O 1
ATOM 912 N N . ASP A 1 121 ? 1.802 0.049 -8.25 1 94.06 121 ASP A N 1
ATOM 913 C CA . ASP A 1 121 ? 0.486 0.574 -8.602 1 94.06 121 ASP A CA 1
ATOM 914 C C . ASP A 1 121 ? -0.347 0.853 -7.355 1 94.06 121 ASP A C 1
ATOM 916 O O . ASP A 1 121 ? -0.01 0.394 -6.262 1 94.06 121 ASP A O 1
ATOM 920 N N . GLY A 1 122 ? -1.361 1.595 -7.508 1 88.38 122 GLY A N 1
ATOM 921 C CA . GLY A 1 122 ? -2.109 2.148 -6.391 1 88.38 122 GLY A CA 1
ATOM 922 C C . GLY A 1 122 ? -2.791 1.09 -5.543 1 88.38 122 GLY A C 1
ATOM 923 O O . GLY A 1 122 ? -3.086 -0.004 -6.031 1 88.38 122 GLY A O 1
ATOM 924 N N . CYS A 1 123 ? -2.992 1.424 -4.219 1 80.56 123 CYS A N 1
ATOM 925 C CA . CYS A 1 123 ? -3.744 0.601 -3.279 1 80.56 123 CYS A CA 1
ATOM 926 C C . CYS A 1 123 ? -5.242 0.699 -3.545 1 80.56 123 CYS A C 1
ATOM 928 O O . CYS A 1 123 ? -5.719 1.712 -4.059 1 80.56 123 CYS A O 1
ATOM 930 N N . PRO A 1 124 ? -5.895 -0.437 -3.33 1 70.25 124 PRO A N 1
ATOM 931 C CA . PRO A 1 124 ? -7.352 -0.384 -3.48 1 70.25 124 PRO A CA 1
ATOM 932 C C . PRO A 1 124 ? -8.008 0.614 -2.529 1 70.25 124 PRO A C 1
ATOM 934 O O . PRO A 1 124 ? -7.496 0.855 -1.433 1 70.25 124 PRO A O 1
ATOM 937 N N . SER A 1 125 ? -8.961 1.549 -3.027 1 60.22 125 SER A N 1
ATOM 938 C CA . SER A 1 125 ? -9.711 2.447 -2.154 1 60.22 125 SER A CA 1
ATOM 939 C C . SER A 1 125 ? -10.562 1.668 -1.155 1 60.22 125 SER A C 1
ATOM 941 O O . SER A 1 125 ? -10.984 0.545 -1.436 1 60.22 125 SER A O 1
ATOM 943 N N . MET B 1 1 ? -6.301 72.75 -58.062 1 28.55 1 MET B N 1
ATOM 944 C CA . MET B 1 1 ? -6.418 72.562 -56.625 1 28.55 1 MET B CA 1
ATOM 945 C C . MET B 1 1 ? -6.359 71.062 -56.281 1 28.55 1 MET B C 1
ATOM 947 O O . MET B 1 1 ? -7.266 70.312 -56.625 1 28.55 1 MET B O 1
ATOM 951 N N . THR B 1 2 ? -5.09 70.5 -56.344 1 34.94 2 THR B N 1
ATOM 952 C CA . THR B 1 2 ? -4.418 69.188 -56.281 1 34.94 2 THR B CA 1
ATOM 953 C C . THR B 1 2 ? -4.496 68.625 -54.844 1 34.94 2 THR B C 1
ATOM 955 O O . THR B 1 2 ? -3.752 69.062 -53.969 1 34.94 2 THR B O 1
ATOM 958 N N . LYS B 1 3 ? -5.742 68.562 -54.312 1 37.94 3 LYS B N 1
ATOM 959 C CA . LYS B 1 3 ? -5.922 68.062 -52.938 1 37.94 3 LYS B CA 1
ATOM 960 C C . LYS B 1 3 ? -5.34 66.688 -52.781 1 37.94 3 LYS B 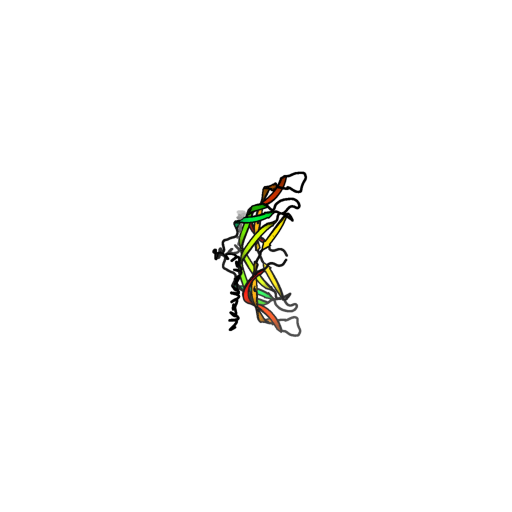C 1
ATOM 962 O O . LYS B 1 3 ? -5.703 65.75 -53.5 1 37.94 3 LYS B O 1
ATOM 967 N N . MET B 1 4 ? -4.004 66.625 -52.312 1 35.06 4 MET B N 1
ATOM 968 C CA . MET B 1 4 ? -3.105 65.562 -51.844 1 35.06 4 MET B CA 1
ATOM 969 C C . MET B 1 4 ? -3.742 64.75 -50.75 1 35.06 4 MET B C 1
ATOM 971 O O . MET B 1 4 ? -3.971 65.312 -49.656 1 35.06 4 MET B O 1
ATOM 975 N N . ASN B 1 5 ? -4.879 64 -51 1 39.59 5 ASN B N 1
ATOM 976 C CA . ASN B 1 5 ? -5.426 63.125 -50 1 39.59 5 ASN B CA 1
ATOM 977 C C . ASN B 1 5 ? -4.355 62.156 -49.469 1 39.59 5 ASN B C 1
ATOM 979 O O . ASN B 1 5 ? -3.77 61.406 -50.219 1 39.59 5 ASN B O 1
ATOM 983 N N . SER B 1 6 ? -3.477 62.625 -48.469 1 35.91 6 SER B N 1
ATOM 984 C CA . SER B 1 6 ? -2.496 61.875 -47.719 1 35.91 6 SER B CA 1
ATOM 985 C C . SER B 1 6 ? -3.148 60.656 -47.031 1 35.91 6 SER B C 1
ATOM 987 O O . SER B 1 6 ? -4.176 60.812 -46.344 1 35.91 6 SER B O 1
ATOM 989 N N . ILE B 1 7 ? -3.217 59.438 -47.656 1 41.25 7 ILE B N 1
ATOM 990 C CA . ILE B 1 7 ? -3.58 58.125 -47.188 1 41.25 7 ILE B CA 1
ATOM 991 C C . ILE B 1 7 ? -2.738 57.75 -45.969 1 41.25 7 ILE B C 1
ATOM 993 O O . ILE B 1 7 ? -1.513 57.656 -46.062 1 41.25 7 ILE B O 1
ATOM 997 N N . LEU B 1 8 ? -3.066 58.375 -44.719 1 36.94 8 LEU B N 1
ATOM 998 C CA . LEU B 1 8 ? -2.477 57.969 -43.469 1 36.94 8 LEU B CA 1
ATOM 999 C C . LEU B 1 8 ? -2.693 56.5 -43.188 1 36.94 8 LEU B C 1
ATOM 1001 O O . LEU B 1 8 ? -3.834 56.031 -43.156 1 36.94 8 LEU B O 1
ATOM 1005 N N . GLN B 1 9 ? -1.858 55.594 -43.781 1 37.53 9 GLN B N 1
ATOM 1006 C CA . GLN B 1 9 ? -1.836 54.156 -43.531 1 37.53 9 GLN B CA 1
ATOM 1007 C C . GLN B 1 9 ? -1.546 53.875 -42.062 1 37.53 9 GLN B C 1
ATOM 1009 O O . GLN B 1 9 ? -0.48 54.25 -41.531 1 37.53 9 GLN B O 1
ATOM 1014 N N . LEU B 1 10 ? -2.578 54 -41.219 1 37.38 10 LEU B N 1
ATOM 1015 C CA . LEU B 1 10 ? -2.473 53.562 -39.812 1 37.38 10 LEU B CA 1
ATOM 1016 C C . LEU B 1 10 ? -2.062 52.125 -39.719 1 37.38 10 LEU B C 1
ATOM 1018 O O . LEU B 1 10 ? -2.779 51.219 -40.219 1 37.38 10 LEU B O 1
ATOM 1022 N N . VAL B 1 11 ? -0.738 51.812 -39.781 1 39 11 VAL B N 1
ATOM 1023 C CA . VAL B 1 11 ? -0.154 50.5 -39.531 1 39 11 VAL B CA 1
ATOM 1024 C C . VAL B 1 11 ? -0.514 50.031 -38.125 1 39 11 VAL B C 1
ATOM 1026 O O . VAL B 1 11 ? -0.186 50.719 -37.156 1 39 11 VAL B O 1
ATOM 1029 N N . CYS B 1 12 ? -1.721 49.438 -37.938 1 35.19 12 CYS B N 1
ATOM 1030 C CA . CYS B 1 12 ? -2.102 48.781 -36.688 1 35.19 12 CYS B CA 1
ATOM 1031 C C . CYS B 1 12 ? -1.093 47.719 -36.312 1 35.19 12 CYS B C 1
ATOM 1033 O O . CYS B 1 12 ? -0.9 46.75 -37.062 1 35.19 12 CYS B O 1
ATOM 1035 N N . LEU B 1 13 ? -0.003 48.094 -35.594 1 39.59 13 LEU B N 1
ATOM 1036 C CA . LEU B 1 13 ? 0.964 47.188 -34.969 1 39.59 13 LEU B CA 1
ATOM 1037 C C . LEU B 1 13 ? 0.276 46.25 -34 1 39.59 13 LEU B C 1
ATOM 1039 O O . LEU B 1 13 ? -0.214 46.688 -32.938 1 39.59 13 LEU B O 1
ATOM 1043 N N . VAL B 1 14 ? -0.587 45.344 -34.5 1 42.5 14 VAL B N 1
ATOM 1044 C CA . VAL B 1 14 ? -1.123 44.312 -33.625 1 42.5 14 VAL B CA 1
ATOM 1045 C C . VAL B 1 14 ? 0.024 43.562 -32.906 1 42.5 14 VAL B C 1
ATOM 1047 O O . VAL B 1 14 ? 0.887 43 -33.594 1 42.5 14 VAL B O 1
ATOM 1050 N N . THR B 1 15 ? 0.599 44.125 -31.844 1 42.12 15 THR B N 1
ATOM 1051 C CA . THR B 1 15 ? 1.497 43.406 -30.969 1 42.12 15 THR B CA 1
ATOM 1052 C C . THR B 1 15 ? 0.834 42.125 -30.469 1 42.12 15 THR B C 1
ATOM 1054 O O . THR B 1 15 ? -0.281 42.156 -29.953 1 42.12 15 THR B O 1
ATOM 1057 N N . PHE B 1 16 ? 0.915 41.031 -31.266 1 44 16 PHE B N 1
ATOM 1058 C CA . PHE B 1 16 ? 0.595 39.688 -30.812 1 44 16 PHE B CA 1
ATOM 1059 C C . PHE B 1 16 ? 1.312 39.406 -29.5 1 44 16 PHE B C 1
ATOM 1061 O O . PHE B 1 16 ? 2.539 39.281 -29.469 1 44 16 PHE B O 1
ATOM 1068 N N . ILE B 1 17 ? 0.801 40.031 -28.391 1 46 17 ILE B N 1
ATOM 1069 C CA . ILE B 1 17 ? 1.271 39.562 -27.094 1 46 17 ILE B CA 1
ATOM 1070 C C . ILE B 1 17 ? 1.121 38.031 -27 1 46 17 ILE B C 1
ATOM 1072 O O . ILE B 1 17 ? 0.007 37.531 -27.078 1 46 17 ILE B O 1
ATOM 1076 N N . SER B 1 18 ? 2.033 37.312 -27.609 1 42.22 18 SER B N 1
ATOM 1077 C CA . SER B 1 18 ? 2.16 35.906 -27.312 1 42.22 18 SER B CA 1
ATOM 1078 C C . SER B 1 18 ? 2.217 35.656 -25.797 1 42.22 18 SER B C 1
ATOM 1080 O O . SER B 1 18 ? 3.189 36.031 -25.141 1 42.22 18 SER B O 1
ATOM 1082 N N . PHE B 1 19 ? 1.044 35.844 -25.125 1 40.56 19 PHE B N 1
ATOM 1083 C CA . PHE B 1 19 ? 1.039 35.344 -23.766 1 40.56 19 PHE B CA 1
ATOM 1084 C C . PHE B 1 19 ? 1.44 33.875 -23.734 1 40.56 19 PHE B C 1
ATOM 1086 O O . PHE B 1 19 ? 0.658 33 -24.125 1 40.56 19 PHE B O 1
ATOM 1093 N N . CYS B 1 20 ? 2.684 33.562 -24.156 1 41.38 20 CYS B N 1
ATOM 1094 C CA . CYS B 1 20 ? 3.15 32.219 -23.766 1 41.38 20 CYS B CA 1
ATOM 1095 C C . CYS B 1 20 ? 2.898 31.969 -22.297 1 41.38 20 CYS B C 1
ATOM 1097 O O . CYS B 1 20 ? 3.463 32.656 -21.438 1 41.38 20 CYS B O 1
ATOM 1099 N N . HIS B 1 21 ? 1.595 31.781 -21.953 1 39.19 21 HIS B N 1
ATOM 1100 C CA . HIS B 1 21 ? 1.333 31.234 -20.641 1 39.19 21 HIS B CA 1
ATOM 1101 C C . HIS B 1 21 ? 2.316 30.109 -20.312 1 39.19 21 HIS B C 1
ATOM 1103 O O . HIS B 1 21 ? 2.479 29.172 -21.094 1 39.19 21 HIS B O 1
ATOM 1109 N N . SER B 1 22 ? 3.41 30.5 -19.734 1 38.12 22 SER B N 1
ATOM 1110 C CA . SER B 1 22 ? 4.27 29.516 -19.078 1 38.12 22 SER B CA 1
ATOM 1111 C C . SER B 1 22 ? 3.471 28.625 -18.141 1 38.12 22 SER B C 1
ATOM 1113 O O . SER B 1 22 ? 2.838 29.109 -17.203 1 38.12 22 SER B O 1
ATOM 1115 N N . ALA B 1 23 ? 2.725 27.562 -18.672 1 35.91 23 ALA B N 1
ATOM 1116 C CA . ALA B 1 23 ? 2.352 26.453 -17.812 1 35.91 23 ALA B CA 1
ATOM 1117 C C . ALA B 1 23 ? 3.48 26.109 -16.844 1 35.91 23 ALA B C 1
ATOM 1119 O O . ALA B 1 23 ? 4.586 25.75 -17.266 1 35.91 23 ALA B O 1
ATOM 1120 N N . SER B 1 24 ? 3.568 26.906 -15.789 1 31.23 24 SER B N 1
ATOM 1121 C CA . SER B 1 24 ? 4.402 26.406 -14.703 1 31.23 24 SER B CA 1
ATOM 1122 C C . SER B 1 24 ? 4.105 24.953 -14.391 1 31.23 24 SER B C 1
ATOM 1124 O O . SER B 1 24 ? 3.002 24.609 -13.953 1 31.23 24 SER B O 1
ATOM 1126 N N . LEU B 1 25 ? 4.418 24.094 -15.359 1 31.44 25 LEU B N 1
ATOM 1127 C CA . LEU B 1 25 ? 4.465 22.703 -14.898 1 31.44 25 LEU B CA 1
ATOM 1128 C C . LEU B 1 25 ? 5.051 22.625 -13.492 1 31.44 25 LEU B C 1
ATOM 1130 O O . LEU B 1 25 ? 6.148 23.125 -13.242 1 31.44 25 LEU B O 1
ATOM 1134 N N . VAL B 1 26 ? 4.25 22.922 -12.492 1 32.44 26 VAL B N 1
ATOM 1135 C CA . VAL B 1 26 ? 4.648 22.422 -11.18 1 32.44 26 VAL B CA 1
ATOM 1136 C C . VAL B 1 26 ? 5.406 21.109 -11.336 1 32.44 26 VAL B C 1
ATOM 1138 O O . VAL B 1 26 ? 4.82 20.094 -11.703 1 32.44 26 VAL B O 1
ATOM 1141 N N . ARG B 1 27 ? 6.527 21.219 -11.883 1 30.02 27 ARG B N 1
ATOM 1142 C CA . ARG B 1 27 ? 7.434 20.094 -11.758 1 30.02 27 ARG B CA 1
ATOM 1143 C C . ARG B 1 27 ? 7.434 19.547 -10.336 1 30.02 27 ARG B C 1
ATOM 1145 O O . ARG B 1 27 ? 7.867 20.219 -9.406 1 30.02 27 ARG B O 1
ATOM 1152 N N . ARG B 1 28 ? 6.285 18.891 -9.883 1 31.58 28 ARG B N 1
ATOM 1153 C CA . ARG B 1 28 ? 6.543 18.031 -8.734 1 31.58 28 ARG B CA 1
ATOM 1154 C C . ARG B 1 28 ? 7.949 17.438 -8.797 1 31.58 28 ARG B C 1
ATOM 1156 O O . ARG B 1 28 ? 8.312 16.797 -9.781 1 31.58 28 ARG B O 1
ATOM 1163 N N . SER B 1 29 ? 8.852 18.203 -8.391 1 35.44 29 SER B N 1
ATOM 1164 C CA . SER B 1 29 ? 10.172 17.609 -8.219 1 35.44 29 SER B CA 1
ATOM 1165 C C . SER B 1 29 ? 10.062 16.125 -7.883 1 35.44 29 SER B C 1
ATOM 1167 O O . SER B 1 29 ? 9.516 15.75 -6.844 1 35.44 29 SER B O 1
ATOM 1169 N N . VAL B 1 30 ? 9.703 15.359 -8.805 1 36.09 30 VAL B N 1
ATOM 1170 C CA . VAL B 1 30 ? 10.172 14.016 -8.492 1 36.09 30 VAL B CA 1
ATOM 1171 C C . VAL B 1 30 ? 11.594 14.078 -7.945 1 36.09 30 VAL B C 1
ATOM 1173 O O . VAL B 1 30 ? 12.523 14.477 -8.656 1 36.09 30 VAL B O 1
ATOM 1176 N N . ASP B 1 31 ? 11.852 14.844 -6.891 1 36.16 31 ASP B N 1
ATOM 1177 C CA . ASP B 1 31 ? 13.164 14.531 -6.34 1 36.16 31 ASP B CA 1
ATOM 1178 C C . ASP B 1 31 ? 13.539 13.07 -6.602 1 36.16 31 ASP B C 1
ATOM 1180 O O . ASP B 1 31 ? 12.758 12.164 -6.324 1 36.16 31 ASP B O 1
ATOM 1184 N N . GLY B 1 32 ? 14.109 12.711 -7.648 1 41.84 32 GLY B N 1
ATOM 1185 C CA . GLY B 1 32 ? 14.867 11.477 -7.832 1 41.84 32 GLY B CA 1
ATOM 1186 C C . GLY B 1 32 ? 15.359 10.883 -6.527 1 41.84 32 GLY B C 1
ATOM 1187 O O . GLY B 1 32 ? 16.422 10.266 -6.484 1 41.84 32 GLY B O 1
ATOM 1188 N N . SER B 1 33 ? 15.016 11.492 -5.367 1 45.53 33 SER B N 1
ATOM 1189 C CA . SER B 1 33 ? 15.57 11.008 -4.105 1 45.53 33 SER B CA 1
ATOM 1190 C C . SER B 1 33 ? 15.438 9.492 -3.996 1 45.53 33 SER B C 1
ATOM 1192 O O . SER B 1 33 ? 14.391 8.93 -4.332 1 45.53 33 SER B O 1
ATOM 1194 N N . ALA B 1 34 ? 16.531 8.883 -4.004 1 53.72 34 ALA B N 1
ATOM 1195 C CA . ALA B 1 34 ? 16.734 7.492 -3.594 1 53.72 34 ALA B CA 1
ATOM 1196 C C . ALA B 1 34 ? 15.648 7.055 -2.609 1 53.72 34 ALA B C 1
ATOM 1198 O O . ALA B 1 34 ? 15.352 7.766 -1.645 1 53.72 34 ALA B O 1
ATOM 1199 N N . SER B 1 35 ? 14.711 6.223 -3.113 1 74.5 35 SER B N 1
ATOM 1200 C CA . SER B 1 35 ? 13.703 5.637 -2.24 1 74.5 35 SER B CA 1
ATOM 1201 C C . SER B 1 35 ? 14.242 5.43 -0.83 1 74.5 35 SER B C 1
ATOM 1203 O O . SER B 1 35 ? 15.297 4.816 -0.646 1 74.5 35 SER B O 1
ATOM 1205 N N . THR B 1 36 ? 13.883 6.359 0.015 1 90.5 36 THR B N 1
ATOM 1206 C CA . THR B 1 36 ? 14.25 6.211 1.421 1 90.5 36 THR B CA 1
ATOM 1207 C C . THR B 1 36 ? 13.258 5.289 2.135 1 90.5 36 THR B C 1
ATOM 1209 O O . THR B 1 36 ? 12.117 5.145 1.704 1 90.5 36 THR B O 1
ATOM 1212 N N . PRO B 1 37 ? 13.797 4.641 3.111 1 96 37 PRO B N 1
ATOM 1213 C CA . PRO B 1 37 ? 12.859 3.852 3.916 1 96 37 PRO B CA 1
ATOM 1214 C C . PRO B 1 37 ? 11.789 4.707 4.582 1 96 37 PRO B C 1
ATOM 1216 O O . PRO B 1 37 ? 11.984 5.91 4.781 1 96 37 PRO B O 1
ATOM 1219 N N . CYS B 1 38 ? 10.75 4.164 4.922 1 97.25 38 CYS B N 1
ATOM 1220 C CA . CYS B 1 38 ? 9.609 4.805 5.57 1 97.25 38 CYS B CA 1
ATOM 1221 C C . CYS B 1 38 ? 10.055 5.598 6.793 1 97.25 38 CYS B C 1
ATOM 1223 O O . CYS B 1 38 ? 10.656 5.039 7.715 1 97.25 38 CYS B O 1
ATOM 1225 N N . ALA B 1 39 ? 9.742 6.879 6.77 1 98.38 39 ALA B N 1
ATOM 1226 C CA . ALA B 1 39 ? 10.164 7.77 7.848 1 98.38 39 ALA B CA 1
ATOM 1227 C C . ALA B 1 39 ? 9.273 9 7.926 1 98.38 39 ALA B C 1
ATOM 1229 O O . ALA B 1 39 ? 8.492 9.273 7.004 1 98.38 39 ALA B O 1
ATOM 1230 N N . VAL B 1 40 ? 9.422 9.688 9.086 1 98.75 40 VAL B N 1
ATOM 1231 C CA . VAL B 1 40 ? 8.711 10.945 9.273 1 98.75 40 VAL B CA 1
ATOM 1232 C C . VAL B 1 40 ? 9.234 11.984 8.281 1 98.75 40 VAL B C 1
ATOM 1234 O O . VAL B 1 40 ? 10.438 12.094 8.062 1 98.75 40 VAL B O 1
ATOM 1237 N N . LYS B 1 41 ? 8.367 12.727 7.691 1 98.38 41 LYS B N 1
ATOM 1238 C CA . LYS B 1 41 ? 8.719 13.742 6.707 1 98.38 41 LYS B CA 1
ATOM 1239 C C . LYS B 1 41 ? 7.902 15.016 6.91 1 98.38 41 LYS B C 1
ATOM 1241 O O . LYS B 1 41 ? 6.688 14.953 7.109 1 98.38 41 LYS B O 1
ATOM 1246 N N . LYS B 1 42 ? 8.555 16.172 6.812 1 98.12 42 LYS B N 1
ATOM 1247 C CA . LYS B 1 42 ? 7.844 17.438 6.844 1 98.12 42 LYS B CA 1
ATOM 1248 C C . LYS B 1 42 ? 6.996 17.625 5.59 1 98.12 42 LYS B C 1
ATOM 1250 O O . LYS B 1 42 ? 7.434 17.297 4.484 1 98.12 42 LYS B O 1
ATOM 1255 N N . MET B 1 43 ? 5.809 18.219 5.781 1 97.06 43 MET B N 1
ATOM 1256 C CA . MET B 1 43 ? 4.871 18.469 4.688 1 97.06 43 MET B CA 1
ATOM 1257 C C . MET B 1 43 ? 4.078 19.75 4.926 1 97.06 43 MET B C 1
ATOM 1259 O O . MET B 1 43 ? 3.951 20.203 6.066 1 97.06 43 MET B O 1
ATOM 1263 N N . ARG B 1 44 ? 3.588 20.266 3.816 1 96.69 44 ARG B N 1
ATOM 1264 C CA . ARG B 1 44 ? 2.729 21.453 3.926 1 96.69 44 ARG B CA 1
ATOM 1265 C C . ARG B 1 44 ? 1.256 21.047 3.914 1 96.69 44 ARG B C 1
ATOM 1267 O O . ARG B 1 44 ? 0.84 20.203 3.115 1 96.69 44 ARG B O 1
ATOM 1274 N N . MET B 1 45 ? 0.537 21.719 4.793 1 96.69 45 MET B N 1
ATOM 1275 C CA . MET B 1 45 ? -0.901 21.469 4.863 1 96.69 45 MET B CA 1
ATOM 1276 C C . MET B 1 45 ? -1.671 22.781 4.98 1 96.69 45 MET B C 1
ATOM 1278 O O . MET B 1 45 ? -1.332 23.625 5.805 1 96.69 45 MET B O 1
ATOM 1282 N N . LYS B 1 46 ? -2.684 22.891 4.113 1 96.12 46 LYS B N 1
ATOM 1283 C CA . LYS B 1 46 ? -3.568 24.047 4.199 1 96.12 46 LYS B CA 1
ATOM 1284 C C . LYS B 1 46 ? -4.781 23.734 5.078 1 96.12 46 LYS B C 1
ATOM 1286 O O . LYS B 1 46 ? -5.418 22.703 4.926 1 96.12 46 LYS B O 1
ATOM 1291 N N . ILE B 1 47 ? -5.094 24.641 5.902 1 95.88 47 ILE B N 1
ATOM 1292 C CA . ILE B 1 47 ? -6.242 24.516 6.793 1 95.88 47 ILE B CA 1
ATOM 1293 C C . ILE B 1 47 ? -7.297 25.562 6.418 1 95.88 47 ILE B C 1
ATOM 1295 O O . ILE B 1 47 ? -7 26.75 6.336 1 95.88 47 ILE B O 1
ATOM 1299 N N . TYR B 1 48 ? -8.508 25.047 6.219 1 94.44 48 TYR B N 1
ATOM 1300 C CA . TYR B 1 48 ? -9.641 25.875 5.82 1 94.44 48 TYR B CA 1
ATOM 1301 C C . TYR B 1 48 ? -10.703 25.922 6.918 1 94.44 48 TYR B C 1
ATOM 1303 O O . TYR B 1 48 ? -11.016 24.891 7.527 1 94.44 48 TYR B O 1
ATOM 1311 N N . GLU B 1 49 ? -11.227 27.109 7.141 1 93.62 49 GLU B N 1
ATOM 1312 C CA . GLU B 1 49 ? -12.359 27.359 8.023 1 93.62 49 GLU B CA 1
ATOM 1313 C C . GLU B 1 49 ? -13.227 28.5 7.504 1 93.62 49 GLU B C 1
ATOM 1315 O O . GLU B 1 49 ? -12.734 29.625 7.312 1 93.62 49 GLU B O 1
ATOM 1320 N N . PRO B 1 50 ? -14.477 28.172 7.238 1 94.25 50 PRO B N 1
ATOM 1321 C CA . PRO B 1 50 ? -15.32 29.266 6.766 1 94.25 50 PRO B CA 1
ATOM 1322 C C . PRO B 1 50 ? -15.234 30.516 7.66 1 94.25 50 PRO B C 1
ATOM 1324 O O . PRO B 1 50 ? -15.281 30.391 8.883 1 94.25 50 PRO B O 1
ATOM 1327 N N . GLY B 1 51 ? -15.219 31.719 6.957 1 96.88 51 GLY B N 1
ATOM 1328 C CA . GLY B 1 51 ? -15.141 32.969 7.68 1 96.88 51 GLY B CA 1
ATOM 1329 C C . GLY B 1 51 ? -13.727 33.344 8.117 1 96.88 51 GLY B C 1
ATOM 1330 O O . GLY B 1 51 ? -13.484 34.406 8.656 1 96.88 51 GLY B O 1
ATOM 1331 N N . CYS B 1 52 ? -12.789 32.406 7.863 1 97.25 52 CYS B N 1
ATOM 1332 C CA . CYS B 1 52 ? -11.406 32.625 8.273 1 97.25 52 CYS B CA 1
ATOM 1333 C C . CYS B 1 52 ? -10.477 32.625 7.066 1 97.25 52 CYS B C 1
ATOM 1335 O O . CYS B 1 52 ? -10.852 32.156 5.984 1 97.25 52 CYS B O 1
ATOM 1337 N N . GLY B 1 53 ? -9.258 33.188 7.266 1 96.88 53 GLY B N 1
ATOM 1338 C CA . GLY B 1 53 ? -8.219 33.094 6.262 1 96.88 53 GLY B CA 1
ATOM 1339 C C . GLY B 1 53 ? -7.559 31.719 6.23 1 96.88 53 GLY B C 1
ATOM 1340 O O . GLY B 1 53 ? -7.414 31.078 7.27 1 96.88 53 GLY B O 1
ATOM 1341 N N . VAL B 1 54 ? -7.145 31.328 5.059 1 96.38 54 VAL B N 1
ATOM 1342 C CA . VAL B 1 54 ? -6.461 30.047 4.914 1 96.38 54 VAL B CA 1
ATOM 1343 C C . VAL B 1 54 ? -5.09 30.109 5.582 1 96.38 54 VAL B C 1
ATOM 1345 O O . VAL B 1 54 ? -4.352 31.078 5.402 1 96.38 54 VAL B O 1
ATOM 1348 N N . VAL B 1 55 ? -4.777 29.141 6.371 1 96.94 55 VAL B N 1
ATOM 1349 C CA . VAL B 1 55 ? -3.457 29.047 6.984 1 96.94 55 VAL B CA 1
ATOM 1350 C C . VAL B 1 55 ? -2.723 27.828 6.449 1 96.94 55 VAL B C 1
ATOM 1352 O O . VAL B 1 55 ? -3.303 26.734 6.348 1 96.94 55 VAL B O 1
ATOM 1355 N N . THR B 1 56 ? -1.454 27.984 6.066 1 96.94 56 THR B N 1
ATOM 1356 C CA . THR B 1 56 ? -0.59 26.859 5.688 1 96.94 56 THR B CA 1
ATOM 1357 C C . THR B 1 56 ? 0.374 26.516 6.816 1 96.94 56 THR B C 1
ATOM 1359 O O . THR B 1 56 ? 1.119 27.375 7.289 1 96.94 56 THR B O 1
ATOM 1362 N N . VAL B 1 57 ? 0.307 25.297 7.164 1 97.38 57 VAL B N 1
ATOM 1363 C CA . VAL B 1 57 ? 1.222 24.875 8.219 1 97.38 57 VAL B CA 1
ATOM 1364 C C . VAL B 1 57 ? 2.23 23.875 7.652 1 97.38 57 VAL B C 1
ATOM 1366 O O . VAL B 1 57 ? 1.929 23.141 6.707 1 97.38 57 VAL B O 1
ATOM 1369 N N . ILE B 1 58 ? 3.48 23.922 8.195 1 97.38 58 ILE B N 1
ATOM 1370 C CA . ILE B 1 58 ? 4.43 22.828 7.996 1 97.38 58 ILE B CA 1
ATOM 1371 C C . ILE B 1 58 ? 4.203 21.75 9.047 1 97.38 58 ILE B C 1
ATOM 1373 O O . ILE B 1 58 ? 4.445 21.969 10.242 1 97.38 58 ILE B O 1
ATOM 1377 N N . THR B 1 59 ? 3.676 20.719 8.602 1 97.19 59 THR B N 1
ATOM 1378 C CA . THR B 1 59 ? 3.42 19.594 9.5 1 97.19 59 THR B CA 1
ATOM 1379 C C . THR B 1 59 ? 4.324 18.422 9.156 1 97.19 59 THR B C 1
ATOM 1381 O O . THR B 1 59 ? 5.277 18.562 8.391 1 97.19 59 THR B O 1
ATOM 1384 N N . LYS B 1 60 ? 3.969 17.234 9.906 1 98.62 60 LYS B N 1
ATOM 1385 C CA . LYS B 1 60 ? 4.742 16.031 9.625 1 98.62 60 LYS B CA 1
ATOM 1386 C C . LYS B 1 60 ? 3.828 14.875 9.219 1 98.62 60 LYS B C 1
ATOM 1388 O O . LYS B 1 60 ? 2.846 14.586 9.906 1 98.62 60 LYS B O 1
ATOM 1393 N N . GLY B 1 61 ? 4.141 14.281 8.109 1 98.31 61 GLY B N 1
ATOM 1394 C CA . GLY B 1 61 ? 3.578 13.016 7.668 1 98.31 61 GLY B CA 1
ATOM 1395 C C . GLY B 1 61 ? 4.613 11.914 7.539 1 98.31 61 GLY B C 1
ATOM 1396 O O . GLY B 1 61 ? 5.672 11.977 8.164 1 98.31 61 GLY B O 1
ATOM 1397 N N . CYS B 1 62 ? 4.176 10.93 6.828 1 98.31 62 CYS B N 1
ATOM 1398 C CA . CYS B 1 62 ? 5.062 9.789 6.621 1 98.31 62 CYS B CA 1
ATOM 1399 C C . CYS B 1 62 ? 5.312 9.555 5.137 1 98.31 62 CYS B C 1
ATOM 1401 O O . CYS B 1 62 ? 4.398 9.703 4.32 1 98.31 62 CYS B O 1
ATOM 1403 N N . HIS B 1 63 ? 6.559 9.18 4.883 1 97.38 63 HIS B N 1
ATOM 1404 C CA . HIS B 1 63 ? 6.941 8.914 3.5 1 97.38 63 HIS B CA 1
ATOM 1405 C C . HIS B 1 63 ? 8.086 7.906 3.432 1 97.38 63 HIS B C 1
ATOM 1407 O O . HIS B 1 63 ? 9 7.941 4.254 1 97.38 63 HIS B O 1
ATOM 1413 N N . GLY B 1 64 ? 8.016 7.156 2.324 1 96.75 64 GLY B N 1
ATOM 1414 C CA . GLY B 1 64 ? 9.102 6.23 2.061 1 96.75 64 GLY B CA 1
ATOM 1415 C C . GLY B 1 64 ? 8.633 4.887 1.539 1 96.75 64 GLY B C 1
ATOM 1416 O O . GLY B 1 64 ? 7.438 4.68 1.326 1 96.75 64 GLY B O 1
ATOM 1417 N N . TYR B 1 65 ? 9.578 3.973 1.362 1 95.62 65 TYR B N 1
ATOM 1418 C CA . TYR B 1 65 ? 9.203 2.723 0.708 1 95.62 65 TYR B CA 1
ATOM 1419 C C . TYR B 1 65 ? 8.875 1.646 1.735 1 95.62 65 TYR B C 1
ATOM 1421 O O . TYR B 1 65 ? 9.461 1.617 2.82 1 95.62 65 TYR B O 1
ATOM 1429 N N . CYS B 1 66 ? 8.008 0.854 1.38 1 95.56 66 CYS B N 1
ATOM 1430 C CA . CYS B 1 66 ? 7.664 -0.402 2.039 1 95.56 66 CYS B CA 1
ATOM 1431 C C . CYS B 1 66 ? 7.648 -1.556 1.044 1 95.56 6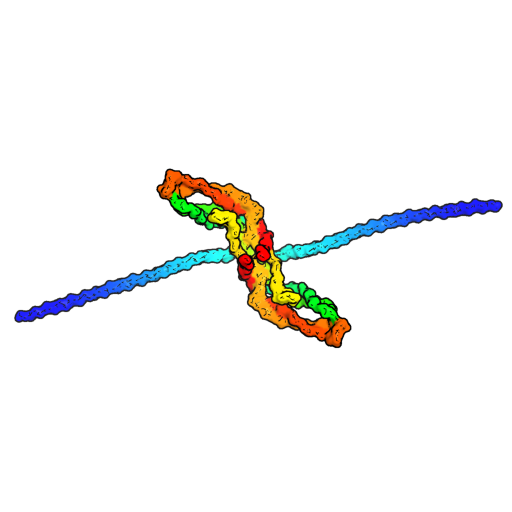6 CYS B C 1
ATOM 1433 O O . CYS B 1 66 ? 7.5 -1.34 -0.16 1 95.56 66 CYS B O 1
ATOM 1435 N N . THR B 1 67 ? 7.887 -2.742 1.636 1 94.94 67 THR B N 1
ATOM 1436 C CA . THR B 1 67 ? 7.91 -3.908 0.76 1 94.94 67 THR B CA 1
ATOM 1437 C C . THR B 1 67 ? 6.52 -4.52 0.635 1 94.94 67 THR B C 1
ATOM 1439 O O . THR B 1 67 ? 5.742 -4.508 1.591 1 94.94 67 THR B O 1
ATOM 1442 N N . SER B 1 68 ? 6.328 -5.012 -0.55 1 94.94 68 SER B N 1
ATOM 1443 C CA . SER B 1 68 ? 5.078 -5.711 -0.823 1 94.94 68 SER B CA 1
ATOM 1444 C C . SER B 1 68 ? 5.297 -6.883 -1.774 1 94.94 68 SER B C 1
ATOM 1446 O O . SER B 1 68 ? 6.352 -6.988 -2.404 1 94.94 68 SER B O 1
ATOM 1448 N N . SER B 1 69 ? 4.297 -7.762 -1.73 1 95.69 69 SER B N 1
ATOM 1449 C CA . SER B 1 69 ? 4.309 -8.906 -2.633 1 95.69 69 SER B CA 1
ATOM 1450 C C . SER B 1 69 ? 2.908 -9.219 -3.15 1 95.69 69 SER B C 1
ATOM 1452 O O . SER B 1 69 ? 1.919 -9.016 -2.443 1 95.69 69 SER B O 1
ATOM 1454 N N . SER B 1 70 ? 2.938 -9.797 -4.383 1 96.06 70 SER B N 1
ATOM 1455 C CA . SER B 1 70 ? 1.656 -10.156 -4.98 1 96.06 70 SER B CA 1
ATOM 1456 C C . SER B 1 70 ? 1.814 -11.289 -5.988 1 96.06 70 SER B C 1
ATOM 1458 O O . SER B 1 70 ? 2.877 -11.438 -6.598 1 96.06 70 SER B O 1
ATOM 1460 N N . MET B 1 71 ? 0.791 -12.086 -6.082 1 96.94 71 MET B N 1
ATOM 1461 C CA . MET B 1 71 ? 0.74 -13.164 -7.066 1 96.94 71 MET B CA 1
ATOM 1462 C C . MET B 1 71 ? -0.698 -13.602 -7.316 1 96.94 71 MET B C 1
ATOM 1464 O O . MET B 1 71 ? -1.549 -13.492 -6.43 1 96.94 71 MET B O 1
ATOM 1468 N N . TYR B 1 72 ? -0.939 -14.156 -8.477 1 96.44 72 TYR B N 1
ATOM 1469 C CA . TYR B 1 72 ? -2.268 -14.695 -8.742 1 96.44 72 TYR B CA 1
ATOM 1470 C C . TYR B 1 72 ? -2.418 -16.094 -8.148 1 96.44 72 TYR B C 1
ATOM 1472 O O . TYR B 1 72 ? -1.54 -16.938 -8.312 1 96.44 72 TYR B O 1
ATOM 1480 N N . THR B 1 73 ? -3.541 -16.234 -7.48 1 93.94 73 THR B N 1
ATOM 1481 C CA . THR B 1 73 ? -3.885 -17.562 -6.988 1 93.94 73 THR B CA 1
ATOM 1482 C C . THR B 1 73 ? -4.648 -18.359 -8.047 1 93.94 73 THR B C 1
ATOM 1484 O O . THR B 1 73 ? -5.352 -17.781 -8.875 1 93.94 73 THR B O 1
ATOM 1487 N N . ASN B 1 74 ? -4.562 -19.609 -7.891 1 91.56 74 ASN B N 1
ATOM 1488 C CA . ASN B 1 74 ? -5.215 -20.438 -8.898 1 91.56 74 ASN B CA 1
ATOM 1489 C C . ASN B 1 74 ? -6.684 -20.672 -8.562 1 91.56 74 ASN B C 1
ATOM 1491 O O . ASN B 1 74 ? -7.52 -20.781 -9.461 1 91.56 74 ASN B O 1
ATOM 1495 N N . ASP B 1 75 ? -7.023 -20.875 -7.355 1 87 75 ASP B N 1
ATOM 1496 C CA . ASP B 1 75 ? -8.367 -21.266 -6.934 1 87 75 ASP B CA 1
ATOM 1497 C C . ASP B 1 75 ? -9.391 -20.188 -7.289 1 87 75 ASP B C 1
ATOM 1499 O O . ASP B 1 75 ? -10.484 -20.484 -7.766 1 87 75 ASP B O 1
ATOM 1503 N N . LYS B 1 76 ? -9.133 -19 -7.156 1 88.25 76 LYS B N 1
ATOM 1504 C CA . LYS B 1 76 ? -10.062 -17.922 -7.453 1 88.25 76 LYS B CA 1
ATOM 1505 C C . LYS B 1 76 ? -9.586 -17.094 -8.648 1 88.25 76 LYS B C 1
ATOM 1507 O O . LYS B 1 76 ? -10.281 -16.172 -9.086 1 88.25 76 LYS B O 1
ATOM 1512 N N . ASP B 1 77 ? -8.453 -17.484 -9.195 1 90.12 77 ASP B N 1
ATOM 1513 C CA . ASP B 1 77 ? -7.832 -16.672 -10.242 1 90.12 77 ASP B CA 1
ATOM 1514 C C . ASP B 1 77 ? -7.82 -15.195 -9.859 1 90.12 77 ASP B C 1
ATOM 1516 O O . ASP B 1 77 ? -8.242 -14.344 -10.648 1 90.12 77 ASP B O 1
ATOM 1520 N N . ALA B 1 78 ? -7.398 -14.922 -8.602 1 93.56 78 ALA B N 1
ATOM 1521 C CA . ALA B 1 78 ? -7.387 -13.578 -8.031 1 93.56 78 ALA B CA 1
ATOM 1522 C C . ALA B 1 78 ? -5.992 -13.195 -7.551 1 93.56 78 ALA B C 1
ATOM 1524 O O . ALA B 1 78 ? -5.176 -14.07 -7.238 1 93.56 78 ALA B O 1
ATOM 1525 N N . LEU B 1 79 ? -5.855 -11.945 -7.547 1 94.31 79 LEU B N 1
ATOM 1526 C CA . LEU B 1 79 ? -4.59 -11.414 -7.051 1 94.31 79 LEU B CA 1
ATOM 1527 C C . LEU B 1 79 ? -4.527 -11.492 -5.527 1 94.31 79 LEU B C 1
ATOM 1529 O O . LEU B 1 79 ? -5.34 -10.875 -4.84 1 94.31 79 LEU B O 1
ATOM 1533 N N . ALA B 1 80 ? -3.676 -12.281 -5 1 93.12 80 ALA B N 1
ATOM 1534 C CA . ALA B 1 80 ? -3.328 -12.258 -3.584 1 93.12 80 ALA B CA 1
ATOM 1535 C C . ALA B 1 80 ? -2.25 -11.219 -3.299 1 93.12 80 ALA B C 1
ATOM 1537 O O . ALA B 1 80 ? -1.198 -11.211 -3.943 1 93.12 80 ALA B O 1
ATOM 1538 N N . ILE B 1 81 ? -2.531 -10.414 -2.271 1 92.62 81 ILE B N 1
ATOM 1539 C CA . ILE B 1 81 ? -1.63 -9.297 -2.031 1 92.62 81 ILE B CA 1
ATOM 1540 C C . ILE B 1 81 ? -1.268 -9.234 -0.549 1 92.62 81 ILE B C 1
ATOM 1542 O O . ILE B 1 81 ? -2.146 -9.289 0.314 1 92.62 81 ILE B O 1
ATOM 1546 N N . ASP B 1 82 ? -0.001 -9.18 -0.359 1 92.56 82 ASP B N 1
ATOM 1547 C CA . ASP B 1 82 ? 0.56 -8.719 0.909 1 92.56 82 ASP B CA 1
ATOM 1548 C C . ASP B 1 82 ? 1.174 -7.328 0.768 1 92.56 82 ASP B C 1
ATOM 1550 O O . ASP B 1 82 ? 2.223 -7.168 0.14 1 92.56 82 ASP B O 1
ATOM 1554 N N . CYS B 1 83 ? 0.529 -6.379 1.361 1 91.69 83 CYS B N 1
ATOM 1555 C CA . CYS B 1 83 ? 1.027 -5.031 1.118 1 91.69 83 CYS B CA 1
ATOM 1556 C C . CYS B 1 83 ? 1.141 -4.246 2.42 1 91.69 83 CYS B C 1
ATOM 1558 O O . CYS B 1 83 ? 0.497 -4.59 3.414 1 91.69 83 CYS B O 1
ATOM 1560 N N . LYS B 1 84 ? 2.059 -3.334 2.369 1 91.5 84 LYS B N 1
ATOM 1561 C CA . LYS B 1 84 ? 2.244 -2.324 3.408 1 91.5 84 LYS B CA 1
ATOM 1562 C C . LYS B 1 84 ? 2.488 -0.947 2.799 1 91.5 84 LYS B C 1
ATOM 1564 O O . LYS B 1 84 ? 2.99 -0.838 1.678 1 91.5 84 LYS B O 1
ATOM 1569 N N . PHE B 1 85 ? 2.143 0.018 3.527 1 92.38 85 PHE B N 1
ATOM 1570 C CA . PHE B 1 85 ? 2.51 1.371 3.127 1 92.38 85 PHE B CA 1
ATOM 1571 C C . PHE B 1 85 ? 2.916 2.203 4.336 1 92.38 85 PHE B C 1
ATOM 1573 O O . PHE B 1 85 ? 2.707 1.788 5.48 1 92.38 85 PHE B O 1
ATOM 1580 N N . CYS B 1 86 ? 3.52 3.295 4.012 1 95.75 86 CYS B N 1
ATOM 1581 C CA . CYS B 1 86 ? 4.145 4.105 5.047 1 95.75 86 CYS B CA 1
ATOM 1582 C C . CYS B 1 86 ? 3.115 4.977 5.758 1 95.75 86 CYS B C 1
ATOM 1584 O O . CYS B 1 86 ? 2.531 5.875 5.148 1 95.75 86 CYS B O 1
ATOM 1586 N N . LYS B 1 87 ? 2.945 4.738 7.188 1 97 87 LYS B N 1
ATOM 1587 C CA . LYS B 1 87 ? 1.895 5.457 7.902 1 97 87 LYS B CA 1
ATOM 1588 C C . LYS B 1 87 ? 2.348 5.832 9.312 1 97 87 LYS B C 1
ATOM 1590 O O . LYS B 1 87 ? 3.281 5.234 9.852 1 97 87 LYS B O 1
ATOM 1595 N N . PRO B 1 88 ? 1.654 6.785 9.938 1 98 88 PRO B N 1
ATOM 1596 C CA . PRO B 1 88 ? 2.004 7.156 11.312 1 98 88 PRO B CA 1
ATOM 1597 C C . PRO B 1 88 ? 1.763 6.023 12.312 1 98 88 PRO B C 1
ATOM 1599 O O . PRO B 1 88 ? 0.694 5.406 12.305 1 98 88 PRO B O 1
ATOM 1602 N N . LYS B 1 89 ? 2.758 5.746 13.047 1 98.25 89 LYS B N 1
ATOM 1603 C CA . LYS B 1 89 ? 2.607 4.867 14.203 1 98.25 89 LYS B CA 1
ATOM 1604 C C . LYS B 1 89 ? 2.135 5.645 15.43 1 98.25 89 LYS B C 1
ATOM 1606 O O . LYS B 1 89 ? 1.266 5.18 16.172 1 98.25 89 LYS B O 1
ATOM 1611 N N . LYS B 1 90 ? 2.688 6.785 15.648 1 98.69 90 LYS B N 1
ATOM 1612 C CA . LYS B 1 90 ? 2.33 7.715 16.719 1 98.69 90 LYS B CA 1
ATOM 1613 C C . LYS B 1 90 ? 2.076 9.117 16.156 1 98.69 90 LYS B C 1
ATOM 1615 O O . LYS B 1 90 ? 2.793 9.57 15.266 1 98.69 90 LYS B O 1
ATOM 1620 N N . THR B 1 91 ? 1.125 9.734 16.75 1 98.5 91 THR B N 1
ATOM 1621 C CA . THR B 1 91 ? 0.829 11.109 16.359 1 98.5 91 THR B CA 1
ATOM 1622 C C . THR B 1 91 ? 0.716 12.008 17.578 1 98.5 91 THR B C 1
ATOM 1624 O O . THR B 1 91 ? 0.567 11.523 18.703 1 98.5 91 THR B O 1
ATOM 1627 N N . ILE B 1 92 ? 0.813 13.281 17.344 1 98.44 92 ILE B N 1
ATOM 1628 C CA . ILE B 1 92 ? 0.574 14.297 18.359 1 98.44 92 ILE B CA 1
ATOM 1629 C C . ILE B 1 92 ? -0.311 15.406 17.797 1 98.44 92 ILE B C 1
ATOM 1631 O O . ILE B 1 92 ? -0.315 15.641 16.578 1 98.44 92 ILE B O 1
ATOM 1635 N N . ARG B 1 93 ? -1.058 16.031 18.672 1 97.94 93 ARG B N 1
ATOM 1636 C CA . ARG B 1 93 ? -1.867 17.172 18.234 1 97.94 93 ARG B CA 1
ATOM 1637 C C . ARG B 1 93 ? -1.102 18.484 18.406 1 97.94 93 ARG B C 1
ATOM 1639 O O . ARG B 1 93 ? -0.459 18.719 19.422 1 97.94 93 ARG B O 1
ATOM 1646 N N . LYS B 1 94 ? -1.169 19.266 17.375 1 97.69 94 LYS B N 1
ATOM 1647 C CA . LYS B 1 94 ? -0.625 20.625 17.359 1 97.69 94 LYS B CA 1
ATOM 1648 C C . LYS B 1 94 ? -1.727 21.656 17.141 1 97.69 94 LYS B C 1
ATOM 1650 O O . LYS B 1 94 ? -2.83 21.312 16.719 1 97.69 94 LYS B O 1
ATOM 1655 N N . MET B 1 95 ? -1.351 22.891 17.5 1 97.06 95 MET B N 1
ATOM 1656 C CA . MET B 1 95 ? -2.344 23.953 17.359 1 97.06 95 MET B CA 1
ATOM 1657 C C . MET B 1 95 ? -1.823 25.078 16.453 1 97.06 95 MET B C 1
ATOM 1659 O O . MET B 1 95 ? -0.616 25.312 16.406 1 97.06 95 MET B O 1
ATOM 1663 N N . THR B 1 96 ? -2.76 25.719 15.805 1 97.06 96 THR B N 1
ATOM 1664 C CA . THR B 1 96 ? -2.471 26.953 15.086 1 97.06 96 THR B CA 1
ATOM 1665 C C . THR B 1 96 ? -3.592 27.969 15.281 1 97.06 96 THR B C 1
ATOM 1667 O O . THR B 1 96 ? -4.664 27.625 15.789 1 97.06 96 THR B O 1
ATOM 1670 N N . VAL B 1 97 ? -3.266 29.203 15 1 97.31 97 VAL B N 1
ATOM 1671 C CA . VAL B 1 97 ? -4.246 30.281 15.141 1 97.31 97 VAL B CA 1
ATOM 1672 C C . VAL B 1 97 ? -4.609 30.844 13.766 1 97.31 97 VAL B C 1
ATOM 1674 O O . VAL B 1 97 ? -3.727 31.125 12.953 1 97.31 97 VAL B O 1
ATOM 1677 N N . MET B 1 98 ? -5.875 30.938 13.609 1 97.44 98 MET B N 1
ATOM 1678 C CA . MET B 1 98 ? -6.367 31.5 12.359 1 97.44 98 MET B CA 1
ATOM 1679 C C . MET B 1 98 ? -7.02 32.875 12.594 1 97.44 98 MET B C 1
ATOM 1681 O O . MET B 1 98 ? -7.684 33.062 13.617 1 97.44 98 MET B O 1
ATOM 1685 N N . LYS B 1 99 ? -6.844 33.812 11.695 1 98.06 99 LYS B N 1
ATOM 1686 C CA . LYS B 1 99 ? -7.582 35.062 11.688 1 98.06 99 LYS B CA 1
ATOM 1687 C C . LYS B 1 99 ? -8.914 34.906 10.961 1 98.06 99 LYS B C 1
ATOM 1689 O O . LYS B 1 99 ? -8.969 34.375 9.852 1 98.06 99 LYS B O 1
ATOM 1694 N N . CYS B 1 100 ? -10.008 35.469 11.633 1 98.12 100 CYS B N 1
ATOM 1695 C CA . CYS B 1 100 ? -11.359 35.281 11.109 1 98.12 100 CYS B CA 1
ATOM 1696 C C . CYS B 1 100 ? -12.086 36.625 11.016 1 98.12 100 CYS B C 1
ATOM 1698 O O . CYS B 1 100 ? -13.023 36.875 11.773 1 98.12 100 CYS B O 1
ATOM 1700 N N . PRO B 1 101 ? -11.883 37.375 10.008 1 97.31 101 PRO B N 1
ATOM 1701 C CA . PRO B 1 101 ? -12.406 38.75 9.922 1 97.31 101 PRO B CA 1
ATOM 1702 C C . PRO B 1 101 ? -13.93 38.781 9.766 1 97.31 101 PRO B C 1
ATOM 1704 O O . PRO B 1 101 ? -14.562 39.781 10.125 1 97.31 101 PRO B O 1
ATOM 1707 N N . MET B 1 102 ? -14.516 37.719 9.297 1 97.62 102 MET B N 1
ATOM 1708 C CA . MET B 1 102 ? -15.945 37.688 9 1 97.62 102 MET B CA 1
ATOM 1709 C C . MET B 1 102 ? -16.75 37.156 10.18 1 97.62 102 MET B C 1
ATOM 1711 O O . MET B 1 102 ? -17.969 37.062 10.109 1 97.62 102 MET B O 1
ATOM 1715 N N . LEU B 1 103 ? -16.047 36.812 11.156 1 97.38 103 LEU B N 1
ATOM 1716 C CA . LEU B 1 103 ? -16.719 36.25 12.32 1 97.38 103 LEU B CA 1
ATOM 1717 C C . LEU B 1 103 ? -16.672 37.219 13.5 1 97.38 103 LEU B C 1
ATOM 1719 O O . LEU B 1 103 ? -15.875 38.156 13.5 1 97.38 103 LEU B O 1
ATOM 1723 N N . SER B 1 104 ? -17.578 37.094 14.406 1 97 104 SER B N 1
ATOM 1724 C CA . SER B 1 104 ? -17.594 37.906 15.609 1 97 104 SER B CA 1
ATOM 1725 C C . SER B 1 104 ? -16.297 37.781 16.391 1 97 104 SER B C 1
ATOM 1727 O O . SER B 1 104 ? -15.703 38.781 16.797 1 97 104 SER B O 1
ATOM 1729 N N . LYS B 1 105 ? -15.922 36.5 16.594 1 96.62 105 LYS B N 1
ATOM 1730 C CA . LYS B 1 105 ? -14.594 36.219 17.141 1 96.62 105 LYS B CA 1
ATOM 1731 C C . LYS B 1 105 ? -13.523 36.281 16.062 1 96.62 105 LYS B C 1
ATOM 1733 O O . LYS B 1 105 ? -13.523 35.5 15.125 1 96.62 105 LYS B O 1
ATOM 1738 N N . LYS B 1 106 ? -12.633 37.156 16.234 1 97.69 106 LYS B N 1
ATOM 1739 C CA . LYS B 1 106 ? -11.742 37.5 15.133 1 97.69 106 LYS B CA 1
ATOM 1740 C C . LYS B 1 106 ? -10.609 36.5 14.984 1 97.69 106 LYS B C 1
ATOM 1742 O O . LYS B 1 106 ? -9.844 36.562 14.023 1 97.69 106 LYS B O 1
ATOM 1747 N N . THR B 1 107 ? -10.469 35.562 16.047 1 97.88 107 THR B N 1
ATOM 1748 C CA . THR B 1 107 ? -9.477 34.5 15.953 1 97.88 107 THR B CA 1
ATOM 1749 C C . THR B 1 107 ? -10.086 33.156 16.359 1 97.88 107 THR B C 1
ATOM 1751 O O . THR B 1 107 ? -11.062 33.094 17.109 1 97.88 107 THR B O 1
ATOM 1754 N N . LYS B 1 108 ? -9.484 32.094 15.789 1 97 108 LYS B N 1
ATOM 1755 C CA . LYS B 1 108 ? -9.883 30.734 16.125 1 97 108 LYS B CA 1
ATOM 1756 C C . LYS B 1 108 ? -8.664 29.828 16.25 1 97 108 LYS B C 1
ATOM 1758 O O . LYS B 1 108 ? -7.746 29.891 15.422 1 97 108 LYS B O 1
ATOM 1763 N N . VAL B 1 109 ? -8.633 29.047 17.328 1 96.75 109 VAL B N 1
ATOM 1764 C CA . VAL B 1 109 ? -7.586 28.047 17.516 1 96.75 109 VAL B CA 1
ATOM 1765 C C . VAL B 1 109 ? -8.023 26.719 16.891 1 96.75 109 VAL B C 1
ATOM 1767 O O . VAL B 1 109 ? -9.109 26.219 17.203 1 96.75 109 VAL B O 1
ATOM 1770 N N . ILE B 1 110 ? -7.195 26.141 16.078 1 95.62 110 ILE B N 1
ATOM 1771 C CA . ILE B 1 110 ? -7.52 24.891 15.398 1 95.62 110 ILE B CA 1
ATOM 1772 C C . ILE B 1 110 ? -6.422 23.859 15.672 1 95.62 110 ILE B C 1
ATOM 1774 O O . ILE B 1 110 ? -5.234 24.188 15.641 1 95.62 110 ILE B O 1
ATOM 1778 N N . ALA B 1 111 ? -6.867 22.656 15.867 1 96.06 111 ALA B N 1
ATOM 1779 C CA . ALA B 1 111 ? -5.91 21.578 16.094 1 96.06 111 ALA B CA 1
ATOM 1780 C C . ALA B 1 111 ? -5.688 20.766 14.828 1 96.06 111 ALA B C 1
ATOM 1782 O O . ALA B 1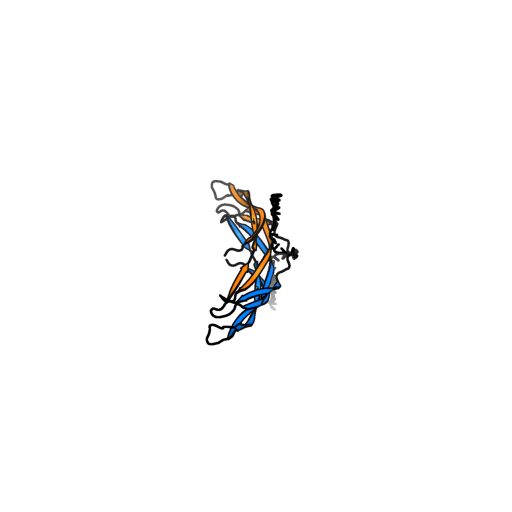 111 ? -6.582 20.656 13.984 1 96.06 111 ALA B O 1
ATOM 1783 N N . TYR B 1 112 ? -4.555 20.219 14.719 1 96.5 112 TYR B N 1
ATOM 1784 C CA . TYR B 1 112 ? -4.234 19.266 13.672 1 96.5 112 TYR B CA 1
ATOM 1785 C C . TYR B 1 112 ? -3.264 18.203 14.172 1 96.5 112 TYR B C 1
ATOM 1787 O O . TYR B 1 112 ? -2.619 18.391 15.211 1 96.5 112 TYR B O 1
ATOM 1795 N N . ARG B 1 113 ? -3.145 17.172 13.414 1 97.31 113 ARG B N 1
ATOM 1796 C CA . ARG B 1 113 ? -2.338 16.031 13.852 1 97.31 113 ARG B CA 1
ATOM 1797 C C . ARG B 1 113 ? -1.076 15.906 13 1 97.31 113 ARG B C 1
ATOM 1799 O O . ARG B 1 113 ? -1.12 16.062 11.781 1 97.31 113 ARG B O 1
ATOM 1806 N N . GLU B 1 114 ? 0.023 15.617 13.711 1 97.5 114 GLU B N 1
ATOM 1807 C CA . GLU B 1 114 ? 1.237 15.336 12.953 1 97.5 114 GLU B CA 1
ATOM 1808 C C . GLU B 1 114 ? 1.894 14.039 13.414 1 97.5 114 GLU B C 1
ATOM 1810 O O . GLU B 1 114 ? 1.762 13.648 14.578 1 97.5 114 GLU B O 1
ATOM 1815 N N . ALA B 1 115 ? 2.627 13.359 12.594 1 98.69 115 ALA B N 1
ATOM 1816 C CA . ALA B 1 115 ? 3.314 12.102 12.891 1 98.69 115 ALA B CA 1
ATOM 1817 C C . ALA B 1 115 ? 4.52 12.336 13.797 1 98.69 115 ALA B C 1
ATOM 1819 O O . ALA B 1 115 ? 5.309 13.258 13.562 1 98.69 115 ALA B O 1
ATOM 1820 N N . VAL B 1 116 ? 4.605 11.562 14.82 1 98.81 116 VAL B N 1
ATOM 1821 C CA . VAL B 1 116 ? 5.797 11.531 15.664 1 98.81 116 VAL B CA 1
ATOM 1822 C C . VAL B 1 116 ? 6.73 10.414 15.203 1 98.81 116 VAL B C 1
ATOM 1824 O O . VAL B 1 116 ? 7.953 10.57 15.227 1 98.81 116 VAL B O 1
ATOM 1827 N N . SER B 1 117 ? 6.129 9.305 14.781 1 98.81 117 SER B N 1
ATOM 1828 C CA . SER B 1 117 ? 6.844 8.164 14.211 1 98.81 117 SER B CA 1
ATOM 1829 C C . SER B 1 117 ? 6.043 7.508 13.094 1 98.81 117 SER B C 1
ATOM 1831 O O . SER B 1 117 ? 4.832 7.711 12.992 1 98.81 117 SER B O 1
ATOM 1833 N N . CYS B 1 118 ? 6.758 6.762 12.281 1 98.62 118 CYS B N 1
ATOM 1834 C CA . CYS B 1 118 ? 6.137 6.117 11.125 1 98.62 118 CYS B CA 1
ATOM 1835 C C . CYS B 1 118 ? 6.52 4.645 11.055 1 98.62 118 CYS B C 1
ATOM 1837 O O . CYS B 1 118 ? 7.539 4.234 11.609 1 98.62 118 CYS B O 1
ATOM 1839 N N . GLN B 1 119 ? 5.645 3.92 10.32 1 97.94 119 GLN B N 1
ATOM 1840 C CA . GLN B 1 119 ? 5.91 2.502 10.102 1 97.94 119 GLN B CA 1
ATOM 1841 C C . GLN B 1 119 ? 5.223 2.01 8.828 1 97.94 119 GLN B C 1
ATOM 1843 O O . GLN B 1 119 ? 4.23 2.594 8.383 1 97.94 119 GLN B O 1
ATOM 1848 N N . CYS B 1 120 ? 5.816 0.894 8.297 1 96.25 120 CYS B N 1
ATOM 1849 C CA . CYS B 1 120 ? 5.109 0.157 7.258 1 96.25 120 CYS B CA 1
ATOM 1850 C C . CYS B 1 120 ? 4.012 -0.712 7.855 1 96.25 120 CYS B C 1
ATOM 1852 O O . CYS B 1 120 ? 4.281 -1.571 8.695 1 96.25 120 CYS B O 1
ATOM 1854 N N . ASP B 1 121 ? 2.779 -0.405 7.426 1 94 121 ASP B N 1
ATOM 1855 C CA . ASP B 1 121 ? 1.622 -1.14 7.926 1 94 121 ASP B CA 1
ATOM 1856 C C . ASP B 1 121 ? 0.707 -1.568 6.785 1 94 121 ASP B C 1
ATOM 1858 O O . ASP B 1 121 ? 0.839 -1.08 5.66 1 94 121 ASP B O 1
ATOM 1862 N N . GLY B 1 122 ? -0.152 -2.449 7.047 1 88.19 122 GLY B N 1
ATOM 1863 C CA . GLY B 1 122 ? -0.92 -3.139 6.023 1 88.19 122 GLY B CA 1
ATOM 1864 C C . GLY B 1 122 ? -1.861 -2.223 5.266 1 88.19 122 GLY B C 1
ATOM 1865 O O . GLY B 1 122 ? -2.277 -1.185 5.785 1 88.19 122 GLY B O 1
ATOM 1866 N N . CYS B 1 123 ? -2.125 -2.596 3.951 1 80.25 123 CYS B N 1
ATOM 1867 C CA . CYS B 1 123 ? -3.105 -1.928 3.104 1 80.25 123 CYS B CA 1
ATOM 1868 C C . CYS B 1 123 ? -4.527 -2.27 3.537 1 80.25 123 CYS B C 1
ATOM 1870 O O . CYS B 1 123 ? -4.766 -3.336 4.105 1 80.25 123 CYS B O 1
ATOM 1872 N N . PRO B 1 124 ? -5.387 -1.252 3.398 1 69.75 124 PRO B N 1
ATOM 1873 C CA . PRO B 1 124 ? -6.785 -1.548 3.711 1 69.75 124 PRO B CA 1
ATOM 1874 C C . PRO B 1 124 ? -7.363 -2.658 2.834 1 69.75 124 PRO B C 1
ATOM 187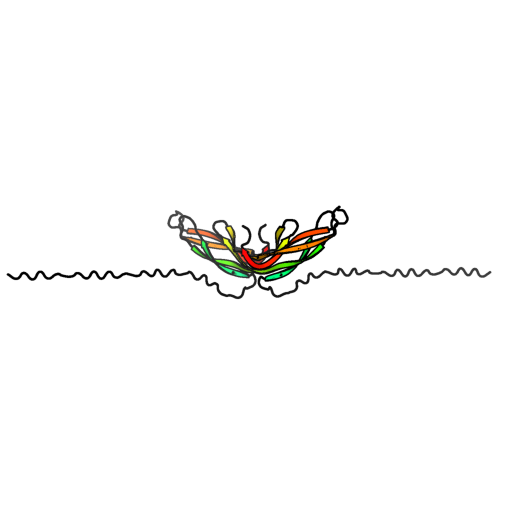6 O O . PRO B 1 124 ? -6.938 -2.83 1.689 1 69.75 124 PRO B O 1
ATOM 1879 N N . SER B 1 125 ? -8.07 -3.736 3.439 1 59.56 125 SER B N 1
ATOM 1880 C CA . SER B 1 125 ? -8.75 -4.762 2.652 1 59.56 125 SER B CA 1
ATOM 1881 C C . SER B 1 125 ? -9.82 -4.152 1.752 1 59.56 125 SER B C 1
ATOM 1883 O O . SER B 1 125 ? -10.398 -3.113 2.08 1 59.56 125 SER B O 1
#

Sequence (250 aa):
MTKMNSILQLVCLVTFISFCHSASLVRRSVDGSASTPCAVKKMRMKIYEPGCGVVTVITKGCHGYCTSSSMYTNDKDALAIDCKFCKPKKTIRKMTVMKCPMLSKKTKVIAYREAVSCQCDGCPSMTKMNSILQLVCLVTFISFCHSASLVRRSVDGSASTPCAVKKMRMKIYEPGCGVVTVITKGCHGYCTSSSMYTNDKDALAIDCKFCKPKKTIRKMTVMKCPMLSKKTKVIAYREAVSCQCDGCPS

Secondary structure (DSSP, 8-state):
-----------------------------------PBSEEEEEEEEE--TTS--EEEEEEEEEEEEEEEEEE-SSS--EEEE-EEEEEEEEEEEEEEEE-TTSSSSEEEEEEEEEEEEEEEEPP-/-----------------------------------PBSEEEEEEEEE--TTS--EEEEEEEEEEEEEEEEEE-SSS--EEEE-EEEEEEEEEEEEEEEE-TTSSSSEEEEEEEEEEEEEEEEPP-

InterPro domains:
  IPR004133 DAN [PF03045] (34-121)
  IPR006207 Cystine knot, C-terminal [PS01225] (38-124)
  IPR006207 Cystine knot, C-terminal [SM00041] (40-124)
  IPR029034 Cystine-knot cytokine [G3DSA:2.10.90.10] (16-125)
  IPR029034 Cystine-knot cytokine [SSF57501] (35-124)

Foldseek 3Di:
DPPPVVPPPPPPPVPPPPCPVPPPPPPPCPVPPDFDAKKKDWDWDWDDDPLWDIDIDTAIWIDGDDDKDWDQDDPVRDIDIWFWDKGAPDKDKDWDKIAGVRDPPRIDIDIDIHGPIIDTDTDDD/DPPPPPPPPPPPPPPPPPCPVPPPPPPPPPVPPDFDAKKKDWDWDWDDDPQWDIDIDTAIWIDGDDDKDWDQDDPVRDIDIWFWDKGAPDKDKDWDKIAGVRDPPRIDIDIDIHGPIIDTDTDDD

Solvent-accessible surface area (backbone atoms only — not comparable to full-atom values): 14761 Å² total; per-residue (Å²): 136,84,82,74,78,76,79,78,79,79,76,78,75,73,74,77,74,72,72,71,71,73,73,71,67,72,65,69,69,68,64,79,62,68,84,43,65,42,29,66,36,80,38,80,44,77,43,83,47,93,55,39,52,76,44,75,41,82,41,29,20,16,31,18,33,20,59,16,32,23,36,55,38,64,91,74,67,38,78,44,73,49,46,23,29,16,29,65,72,39,70,45,80,44,78,48,79,37,52,12,83,75,39,92,58,49,59,47,80,46,71,39,56,27,40,75,34,40,35,68,38,70,59,76,126,138,84,78,76,80,77,81,77,76,77,76,76,76,75,74,76,75,72,74,72,71,73,73,71,66,74,65,69,68,69,64,80,62,70,84,41,64,42,28,67,36,81,39,81,44,78,46,82,49,93,55,39,54,76,44,76,40,83,42,30,21,12,33,18,31,20,59,16,31,23,37,54,39,63,91,75,68,38,78,44,73,49,46,24,29,16,31,63,70,39,70,47,80,45,78,47,80,36,53,12,84,75,38,93,60,50,60,48,79,46,71,40,56,26,40,75,34,41,36,69,39,70,60,77,126

pLDDT: mean 79.51, std 25.96, range [28.55, 98.81]